Protein 5F7F (pdb70)

Radius of gyration: 17.88 Å; Cα contacts (8 Å, |Δi|>4): 586; chains: 2; bounding box: 33×43×46 Å

Structure (mmCIF, N/CA/C/O backbone):
data_5F7F
#
_entry.id   5F7F
#
_cell.length_a   30.485
_cell.length_b   43.780
_cell.length_c   44.726
_cell.angle_alpha   77.32
_cell.angle_beta   86.78
_cell.angle_gamma   85.34
#
_symmetry.space_group_name_H-M   'P 1'
#
loop_
_entity.id
_entity.type
_entity.pdbx_description
1 polymer 'T-cell immunoglobulin and mucin domain-containing protein 4'
2 water water
#
loop_
_atom_site.group_PDB
_atom_site.id
_atom_site.type_symbol
_atom_site.label_atom_id
_atom_site.label_alt_id
_atom_site.label_comp_id
_atom_site.label_asym_id
_atom_site.label_entity_id
_atom_site.label_seq_id
_atom_site.pdbx_PDB_ins_code
_atom_site.Cartn_x
_atom_site.Cartn_y
_atom_site.Cartn_z
_atom_site.occupancy
_atom_site.B_iso_or_equiv
_atom_site.auth_seq_id
_atom_site.auth_comp_id
_atom_site.auth_asym_id
_atom_site.auth_atom_id
_atom_site.pdbx_PDB_model_num
ATOM 1 N N . SER A 1 1 ? 0.879 9.396 -6.184 1.00 18.05 3 SER A N 1
ATOM 2 C CA . SER A 1 1 ? -0.446 9.473 -5.582 1.00 16.70 3 SER A CA 1
ATOM 3 C C . SER A 1 1 ? -1.470 8.743 -6.431 1.00 18.09 3 SER A C 1
ATOM 4 O O . SER A 1 1 ? -1.210 8.408 -7.583 1.00 18.25 3 SER A O 1
ATOM 7 N N . GLU A 1 2 ? -2.638 8.498 -5.854 1.00 14.87 4 GLU A N 1
ATOM 8 C CA . GLU A 1 2 ? -3.740 7.949 -6.620 1.00 14.61 4 GLU A CA 1
ATOM 9 C C . GLU A 1 2 ? -4.947 8.865 -6.476 1.00 14.27 4 GLU A C 1
ATOM 10 O O . GLU A 1 2 ? -5.226 9.368 -5.381 1.00 14.85 4 GLU A O 1
ATOM 16 N N . THR A 1 3 ? -5.647 9.098 -7.581 1.00 13.39 5 THR A N 1
ATOM 17 C CA . THR A 1 3 ? -6.894 9.837 -7.528 1.00 11.57 5 THR A CA 1
ATOM 18 C C . THR A 1 3 ? -8.052 8.845 -7.464 1.00 13.68 5 THR A C 1
ATOM 19 O O . THR A 1 3 ? -8.176 7.963 -8.319 1.00 14.23 5 THR A O 1
ATOM 23 N N . VAL A 1 4 ? -8.862 8.977 -6.423 1.00 13.36 6 VAL A N 1
ATOM 24 C CA . VAL A 1 4 ? -9.955 8.051 -6.153 1.00 13.07 6 VAL A CA 1
ATOM 25 C C . VAL A 1 4 ? -11.243 8.839 -6.141 1.00 14.84 6 VAL A C 1
ATOM 26 O O . VAL A 1 4 ? -11.317 9.901 -5.523 1.00 18.32 6 VAL A O 1
ATOM 30 N N . VAL A 1 5 ? -12.250 8.353 -6.852 1.00 9.95 7 VAL A N 1
ATOM 31 C CA . VAL A 1 5 ? -13.575 8.952 -6.759 1.00 12.02 7 VAL A CA 1
ATOM 32 C C . VAL A 1 5 ? -14.443 7.982 -5.997 1.00 12.22 7 VAL A C 1
ATOM 33 O O . VAL A 1 5 ? -14.552 6.811 -6.368 1.00 12.31 7 VAL A O 1
ATOM 37 N N . THR A 1 6 ? -15.034 8.477 -4.916 1.00 10.98 8 THR A N 1
ATOM 38 C CA . THR A 1 6 ? -15.882 7.661 -4.065 1.00 14.71 8 THR A CA 1
ATOM 39 C C . THR A 1 6 ? -17.345 8.004 -4.331 1.00 14.68 8 THR A C 1
ATOM 40 O O . THR A 1 6 ? -17.719 9.175 -4.338 1.00 15.68 8 THR A O 1
ATOM 44 N N . GLU A 1 7 ? -18.171 6.986 -4.553 1.00 12.02 9 GLU A N 1
ATOM 45 C CA . GLU A 1 7 ? -19.590 7.199 -4.816 1.00 11.05 9 GLU A CA 1
ATOM 46 C C . GLU A 1 7 ? -20.369 6.060 -4.180 1.00 12.67 9 GLU A C 1
ATOM 47 O O . GLU A 1 7 ? -19.810 5.012 -3.881 1.00 12.83 9 GLU A O 1
ATOM 53 N N . VAL A 1 8 ? -21.650 6.298 -3.946 1.00 13.42 10 VAL A N 1
ATOM 54 C CA . VAL A 1 8 ? -22.535 5.287 -3.419 1.00 12.75 10 VAL A CA 1
ATOM 55 C C . VAL A 1 8 ? -23.025 4.381 -4.552 1.00 13.77 10 VAL A C 1
ATOM 56 O O . VAL A 1 8 ? -23.261 4.845 -5.668 1.00 12.63 10 VAL A O 1
ATOM 60 N N . LEU A 1 9 ? -23.131 3.087 -4.268 1.00 12.34 11 LEU A N 1
ATOM 61 C CA . LEU A 1 9 ? -23.673 2.128 -5.238 1.00 11.78 11 LEU A CA 1
ATOM 62 C C . LEU A 1 9 ? -24.965 2.640 -5.873 1.00 15.56 11 LEU A C 1
ATOM 63 O O . LEU A 1 9 ? -25.816 3.218 -5.190 1.00 14.97 11 LEU A O 1
ATOM 68 N N . GLY A 1 10 ? -25.104 2.431 -7.178 1.00 13.98 12 GLY A N 1
ATOM 69 C CA . GLY A 1 10 ? -26.300 2.832 -7.897 1.00 14.36 12 GLY A CA 1
ATOM 70 C C . GLY A 1 10 ? -26.374 4.290 -8.312 1.00 15.67 12 GLY A C 1
ATOM 71 O O . GLY A 1 10 ? -27.273 4.674 -9.073 1.00 19.50 12 GLY A O 1
ATOM 72 N N . HIS A 1 11 ? -25.452 5.114 -7.824 1.00 11.78 13 HIS A N 1
ATOM 73 C CA . HIS A 1 11 ? -25.459 6.527 -8.175 1.00 12.76 13 HIS A CA 1
ATOM 74 C C . HIS A 1 11 ? -24.507 6.793 -9.326 1.00 12.45 13 HIS A C 1
ATOM 75 O O . HIS A 1 11 ? -23.334 6.416 -9.262 1.00 12.30 13 HIS A O 1
ATOM 82 N N . ARG A 1 12 ? -24.988 7.483 -10.351 1.00 13.06 14 ARG A N 1
ATOM 83 C CA . ARG A 1 12 ? -24.105 7.797 -11.468 1.00 13.63 14 ARG A CA 1
ATOM 84 C C . ARG A 1 12 ? -22.857 8.538 -10.986 1.00 14.47 14 ARG A C 1
ATOM 85 O O . ARG A 1 12 ? -22.896 9.323 -10.041 1.00 16.31 14 ARG A O 1
ATOM 93 N N . VAL A 1 13 ? -21.727 8.251 -11.620 1.00 12.73 15 VAL A N 1
ATOM 94 C CA . VAL A 1 13 ? -20.459 8.759 -11.124 1.00 12.28 15 VAL A CA 1
ATOM 95 C C . VAL A 1 13 ? -19.605 9.161 -12.314 1.00 13.92 15 VAL A C 1
ATOM 96 O O . VAL A 1 13 ? -19.675 8.522 -13.363 1.00 15.12 15 VAL A O 1
ATOM 100 N N . THR A 1 14 ? -18.829 10.236 -12.158 1.00 13.32 16 THR A N 1
ATOM 101 C CA . THR A 1 14 ? -17.989 10.746 -13.236 1.00 14.45 16 THR A CA 1
ATOM 102 C C . THR A 1 14 ? -16.524 10.677 -12.838 1.00 13.26 16 THR A C 1
ATOM 103 O O . THR A 1 14 ? -16.138 11.109 -11.749 1.00 14.13 16 THR A O 1
ATOM 107 N N . LEU A 1 15 ? -15.720 10.083 -13.720 1.00 10.81 17 LEU A N 1
ATOM 108 C CA . LEU A 1 15 ? -14.285 9.960 -13.514 1.00 11.16 17 LEU A CA 1
ATOM 109 C C . LEU A 1 15 ? -13.576 10.950 -14.422 1.00 10.40 17 LEU A C 1
ATOM 110 O O . LEU A 1 15 ? -13.753 10.920 -15.639 1.00 11.65 17 LEU A O 1
ATOM 115 N N . PRO A 1 16 ? -12.801 11.865 -13.835 1.00 10.97 18 PRO A N 1
ATOM 116 C CA . PRO A 1 16 ? -12.246 12.969 -14.622 1.00 14.21 18 PRO A CA 1
ATOM 117 C C . PRO A 1 16 ? -11.147 12.523 -15.577 1.00 12.48 18 PRO A C 1
ATOM 118 O O . PRO A 1 16 ? -10.286 11.705 -15.210 1.00 13.50 18 PRO A O 1
ATOM 122 N N . CYS A 1 17 ? -11.194 13.075 -16.784 1.00 11.94 19 CYS A N 1
ATOM 123 C CA . CYS A 1 17 ? -10.066 13.029 -17.695 1.00 12.07 19 CYS A CA 1
ATOM 124 C C . CYS A 1 17 ? -10.118 14.233 -18.621 1.00 11.09 19 CYS A C 1
ATOM 125 O O . CYS A 1 17 ? -10.995 14.334 -19.467 1.00 12.71 19 CYS A O 1
ATOM 128 N N . LEU A 1 18 ? -9.198 15.179 -18.423 1.00 14.62 20 LEU A N 1
ATOM 129 C CA . LEU A 1 18 ? -9.201 16.393 -19.230 1.00 16.25 20 LEU A CA 1
ATOM 130 C C . LEU A 1 18 ? -7.856 16.561 -19.914 1.00 15.99 20 LEU A C 1
ATOM 131 O O . LEU A 1 18 ? -6.804 16.355 -19.312 1.00 17.77 20 LEU A O 1
ATOM 136 N N . TYR A 1 19 ? -7.907 16.911 -21.192 1.00 17.02 21 TYR A N 1
ATOM 137 C CA . TYR A 1 19 ? -6.707 17.145 -21.986 1.00 15.62 21 TYR A CA 1
ATOM 138 C C . TYR A 1 19 ? -6.875 18.486 -22.691 1.00 17.11 21 TYR A C 1
ATOM 139 O O . TYR A 1 19 ? -7.508 18.565 -23.737 1.00 15.89 21 TYR A O 1
ATOM 148 N N . SER A 1 20 ? -6.325 19.543 -22.094 1.00 20.17 22 SER A N 1
ATOM 149 C CA . SER A 1 20 ? -6.620 20.903 -22.545 1.00 20.56 22 SER A CA 1
ATOM 150 C C . SER A 1 20 ? -6.069 21.220 -23.932 1.00 21.33 22 SER A C 1
ATOM 151 O O . SER A 1 20 ? -6.568 22.122 -24.599 1.00 24.41 22 SER A O 1
ATOM 154 N N . SER A 1 21 ? -5.058 20.476 -24.370 1.00 19.65 23 SER A N 1
ATOM 155 C CA . SER A 1 21 ? -4.480 20.687 -25.699 1.00 19.17 23 SER A CA 1
ATOM 156 C C . SER A 1 21 ? -5.277 20.020 -26.816 1.00 17.57 23 SER A C 1
ATOM 157 O O . SER A 1 21 ? -4.856 20.048 -27.969 1.00 17.87 23 SER A O 1
ATOM 160 N N . TRP A 1 22 ? -6.414 19.417 -26.474 1.00 16.79 24 TRP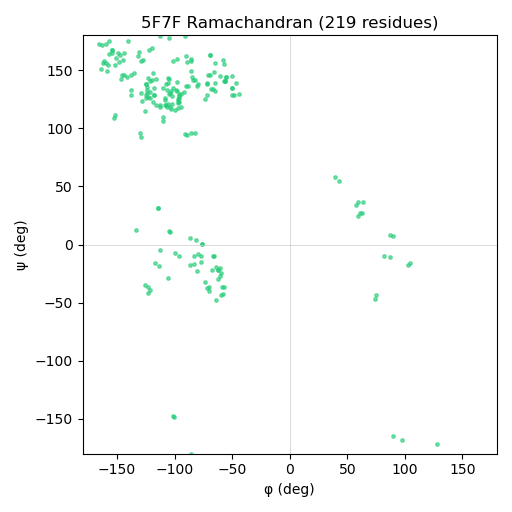 A N 1
ATOM 161 C CA . TRP A 1 22 ? -7.209 18.661 -27.435 1.00 14.74 24 TRP A CA 1
ATOM 162 C C . TRP A 1 22 ? -7.475 19.437 -28.716 1.00 14.71 24 TRP A C 1
ATOM 163 O O . TRP A 1 22 ? -7.946 20.573 -28.688 1.00 16.97 24 TRP A O 1
ATOM 174 N N . SER A 1 23 ? -7.180 18.804 -29.841 1.00 13.07 25 SER A N 1
ATOM 175 C CA . SER A 1 23 ? -7.543 19.349 -31.133 1.00 14.98 25 SER A CA 1
ATOM 176 C C . SER A 1 23 ? -8.382 18.321 -31.854 1.00 13.99 25 SER A C 1
ATOM 177 O O . SER A 1 23 ? -7.977 17.170 -31.990 1.00 15.17 25 SER A O 1
ATOM 180 N N . HIS A 1 24 ? -9.549 18.719 -32.326 1.00 15.14 26 HIS A N 1
ATOM 181 C CA . HIS A 1 24 ? -10.427 17.766 -32.963 1.00 14.70 26 HIS A CA 1
ATOM 182 C C . HIS A 1 24 ? -9.828 17.124 -34.233 1.00 16.26 26 HIS A C 1
ATOM 183 O O . HIS A 1 24 ? -10.299 16.052 -34.639 1.00 16.79 26 HIS A O 1
ATOM 190 N N . ASN A 1 25 ? -8.859 17.767 -34.854 1.00 15.46 27 ASN A N 1
ATOM 191 C CA . ASN A 1 25 ? -8.230 17.181 -36.031 1.00 15.15 27 ASN A CA 1
ATOM 192 C C . ASN A 1 25 ? -7.153 16.200 -35.743 1.00 17.49 27 ASN A C 1
ATOM 193 O O . ASN A 1 25 ? -6.727 15.587 -36.632 1.00 17.43 27 ASN A O 1
ATOM 198 N N . SER A 1 26 ? -6.726 16.094 -34.496 1.00 15.66 28 SER A N 1
ATOM 199 C CA . SER A 1 26 ? -5.551 15.319 -34.101 1.00 15.27 28 SER A CA 1
ATOM 200 C C . SER A 1 26 ? -5.825 14.238 -33.057 1.00 13.72 28 SER A C 1
ATOM 201 O O . SER A 1 26 ? -5.300 13.124 -33.148 1.00 16.80 28 SER A O 1
ATOM 204 N N . ASN A 1 27 ? -6.634 14.558 -32.066 1.00 13.63 29 ASN A N 1
ATOM 205 C CA . ASN A 1 27 ? -6.778 13.658 -30.924 1.00 13.32 29 ASN A CA 1
ATOM 206 C C . ASN A 1 27 ? -8.037 12.813 -30.953 1.00 12.20 29 ASN A C 1
ATOM 207 O O . ASN A 1 27 ? -9.009 13.153 -31.615 1.00 13.55 29 ASN A O 1
ATOM 212 N N . SER A 1 28 ? -7.989 11.703 -30.217 1.00 11.22 30 SER A N 1
ATOM 213 C CA . SER A 1 28 ? -9.145 10.869 -29.937 1.00 11.10 30 SER A CA 1
ATOM 214 C C . SER A 1 28 ? -8.791 10.127 -28.663 1.00 9.48 30 SER A C 1
ATOM 215 O O . SER A 1 28 ? -7.670 10.244 -28.174 1.00 11.46 30 SER A O 1
ATOM 218 N N . MET A 1 29 ? -9.724 9.363 -28.122 1.00 10.66 31 MET A N 1
ATOM 219 C CA . MET A 1 29 ? -9.457 8.712 -26.852 1.00 9.09 31 MET A CA 1
ATOM 220 C C . MET A 1 29 ? -10.268 7.467 -26.642 1.00 10.46 31 MET A C 1
ATOM 221 O O . MET A 1 29 ? -11.230 7.205 -27.350 1.00 10.05 31 MET A O 1
ATOM 226 N N . CYS A 1 30 ? -9.874 6.707 -25.630 1.00 10.56 32 CYS A N 1
ATOM 227 C CA . CYS A 1 30 ? -10.685 5.597 -25.164 1.00 9.17 32 CYS A CA 1
ATOM 228 C C . CYS A 1 30 ? -10.426 5.363 -23.692 1.00 11.54 32 CYS A C 1
ATOM 229 O O . CYS A 1 30 ? -9.363 5.716 -23.172 1.00 11.06 32 CYS A O 1
ATOM 232 N N . TRP A 1 31 ? -11.421 4.787 -23.026 1.00 10.02 33 TRP A N 1
ATOM 233 C CA . TRP A 1 31 ? -11.308 4.352 -21.642 1.00 10.44 33 TRP A CA 1
ATOM 234 C C . TRP A 1 31 ? -11.186 2.841 -21.551 1.00 10.10 33 TRP A C 1
ATOM 235 O O . TRP A 1 31 ? -11.850 2.105 -22.292 1.00 10.93 33 TRP A O 1
ATOM 246 N N . GLY A 1 32 ? -10.362 2.374 -20.617 1.00 8.78 34 GLY A N 1
ATOM 247 C CA . GLY A 1 32 ? -10.283 0.955 -20.316 1.00 8.76 34 GLY A CA 1
ATOM 248 C C . GLY A 1 32 ? -10.451 0.676 -18.838 1.00 10.79 34 GLY A C 1
ATOM 249 O O . GLY A 1 32 ? -10.252 1.546 -17.997 1.00 10.69 34 GLY A O 1
ATOM 250 N N . LYS A 1 33 ? -10.828 -0.551 -18.532 1.00 10.33 35 LYS A N 1
ATOM 251 C CA . LYS A 1 33 ? -10.849 -1.026 -17.145 1.00 8.59 35 LY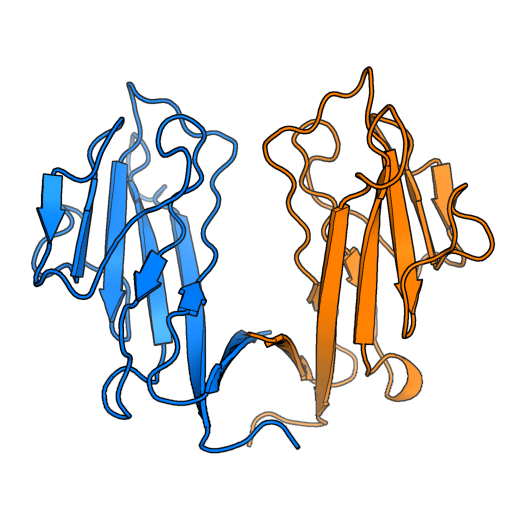S A CA 1
ATOM 252 C C . LYS A 1 33 ? -9.503 -1.656 -16.784 1.00 8.58 35 LYS A C 1
ATOM 253 O O . LYS A 1 33 ? -8.912 -2.386 -17.596 1.00 10.39 35 LYS A O 1
ATOM 259 N N . ASP A 1 34 ? -9.020 -1.324 -15.579 1.00 9.90 36 ASP A N 1
ATOM 260 C CA . ASP A 1 34 ? -7.780 -1.851 -14.952 1.00 11.68 36 ASP A CA 1
ATOM 261 C C . ASP A 1 34 ? -6.500 -1.276 -15.570 1.00 14.82 36 ASP A C 1
ATOM 262 O O . ASP A 1 34 ? -5.581 -0.879 -14.847 1.00 14.52 36 ASP A O 1
ATOM 267 N N . GLN A 1 35 ? -6.430 -1.247 -16.899 1.00 11.19 37 GLN A N 1
ATOM 268 C CA . GLN A 1 35 ? -5.301 -0.645 -17.596 1.00 12.66 37 GLN A CA 1
ATOM 269 C C . GLN A 1 35 ? -5.811 0.039 -18.845 1.00 12.56 37 GLN A C 1
ATOM 270 O O . GLN A 1 35 ? -6.933 -0.221 -19.264 1.00 10.99 37 GLN A O 1
ATOM 276 N N . CYS A 1 36 ? -5.000 0.903 -19.451 1.00 12.55 38 CYS A N 1
ATOM 277 C CA . CYS A 1 36 ? -5.441 1.552 -20.684 1.00 13.62 38 CYS A CA 1
ATOM 278 C C . CYS A 1 36 ? -5.510 0.567 -21.817 1.00 12.36 38 CYS A C 1
ATOM 279 O O . CYS A 1 36 ? -4.709 -0.364 -21.884 1.00 13.50 38 CYS A O 1
ATOM 282 N N . PRO A 1 37 ? -6.486 0.765 -22.714 1.00 10.13 39 PRO A N 1
ATOM 283 C CA . PRO A 1 37 ? -6.472 -0.048 -23.930 1.00 11.14 39 PRO A CA 1
ATOM 284 C C . PRO A 1 37 ? -5.173 0.137 -24.703 1.00 15.28 39 PRO A C 1
ATOM 285 O O . PRO A 1 37 ? -4.468 1.131 -24.516 1.00 13.04 39 PRO A O 1
ATOM 289 N N . TYR A 1 38 ? -4.854 -0.831 -25.552 1.00 14.79 40 TYR A N 1
ATOM 290 C CA . TYR A 1 38 ? -3.681 -0.704 -26.402 1.00 17.84 40 TYR A CA 1
ATOM 291 C C . TYR A 1 38 ? -3.928 0.374 -27.445 1.00 16.33 40 TYR A C 1
ATOM 292 O O . TYR A 1 38 ? -5.070 0.794 -27.656 1.00 16.49 40 TYR A O 1
ATOM 301 N N . SER A 1 39 ? -2.851 0.841 -28.067 1.00 17.80 41 SER A N 1
ATOM 302 C CA . SER A 1 39 ? -2.947 1.790 -29.170 1.00 19.93 41 SER A CA 1
ATOM 303 C C . SER A 1 39 ? -3.957 1.286 -30.200 1.00 18.90 41 SER A C 1
ATOM 304 O O . SER A 1 39 ? -3.965 0.102 -30.530 1.00 19.41 41 SER A O 1
ATOM 307 N N . GLY A 1 40 ? -4.836 2.164 -30.668 1.00 22.33 42 GLY A N 1
ATOM 308 C CA . GLY A 1 40 ? -5.907 1.736 -31.554 1.00 24.26 42 GLY A CA 1
ATOM 309 C C . GLY A 1 40 ? -7.237 1.631 -30.838 1.00 26.52 42 GLY A C 1
ATOM 310 O O . GLY A 1 40 ? -8.292 1.571 -31.470 1.00 27.82 42 GLY A O 1
ATOM 311 N N . CYS A 1 41 ? -7.172 1.580 -29.510 1.00 22.86 43 CYS A N 1
ATOM 312 C CA . CYS A 1 41 ? -8.354 1.647 -28.656 1.00 21.60 43 CYS A CA 1
ATOM 313 C C . CYS A 1 41 ? -9.385 0.535 -28.891 1.00 31.64 43 CYS A C 1
ATOM 314 O O . CYS A 1 41 ? -10.590 0.774 -28.795 1.00 33.46 43 CYS A O 1
ATOM 317 N N . LYS A 1 42 ? -8.921 -0.678 -29.179 1.00 33.03 44 LYS A N 1
ATOM 318 C CA . LYS A 1 42 ? -9.824 -1.823 -29.254 1.00 31.61 44 LYS A CA 1
ATOM 319 C C . LYS A 1 42 ? -10.025 -2.411 -27.863 1.00 29.58 44 LYS A C 1
ATOM 320 O O . LYS A 1 42 ? -9.223 -2.165 -26.958 1.00 29.67 44 LYS A O 1
ATOM 326 N N . GLU A 1 43 ? -11.110 -3.165 -27.697 1.00 24.73 45 GLU A N 1
ATOM 327 C CA . GLU A 1 43 ? -11.495 -3.744 -26.409 1.00 30.20 45 GLU A CA 1
ATOM 328 C C . GLU A 1 43 ? -11.714 -2.658 -25.362 1.00 23.99 45 GLU A C 1
ATOM 329 O O . GLU A 1 43 ? -11.600 -2.902 -24.156 1.00 25.52 45 GLU A O 1
ATOM 335 N N . ALA A 1 44 ? -12.037 -1.456 -25.820 1.00 16.02 46 ALA A N 1
ATOM 336 C CA . ALA A 1 44 ? -12.214 -0.346 -24.901 1.00 14.16 46 ALA A CA 1
ATOM 337 C C . ALA A 1 44 ? -13.636 -0.319 -24.355 1.00 14.66 46 ALA A C 1
ATOM 338 O O . ALA A 1 44 ? -14.566 -0.867 -24.964 1.00 15.92 46 ALA A O 1
ATOM 340 N N . LEU A 1 45 ? -13.815 0.330 -23.212 1.00 9.58 47 LEU A N 1
ATOM 341 C CA . LEU A 1 45 ? -15.156 0.520 -22.667 1.00 10.75 47 LEU A CA 1
ATOM 342 C C . LEU A 1 45 ? -15.971 1.504 -23.499 1.00 13.36 47 LEU A C 1
ATOM 343 O O . LEU A 1 45 ? -17.179 1.316 -23.705 1.00 11.70 47 LEU A O 1
ATOM 348 N N . ILE A 1 46 ? -15.304 2.565 -23.953 1.00 9.41 48 ILE A N 1
ATOM 349 C CA . ILE A 1 46 ? -15.933 3.617 -24.730 1.00 9.46 48 ILE A CA 1
ATOM 350 C C . ILE A 1 46 ? -14.805 4.314 -25.492 1.00 10.22 48 ILE A C 1
ATOM 351 O O . ILE A 1 46 ? -13.650 4.324 -25.038 1.00 10.65 48 ILE A O 1
ATOM 356 N N . ARG A 1 47 ? -15.123 4.834 -26.670 1.00 9.00 49 ARG A N 1
ATOM 357 C CA . ARG A 1 47 ? -14.130 5.361 -27.605 1.00 11.90 49 ARG A CA 1
ATOM 358 C C . ARG A 1 47 ? -14.703 6.569 -28.304 1.00 10.48 49 ARG A C 1
ATOM 359 O O . ARG A 1 47 ? -15.910 6.620 -28.557 1.00 9.48 49 ARG A O 1
ATOM 367 N N . THR A 1 48 ? -13.842 7.543 -28.606 1.00 9.10 50 THR A N 1
ATOM 368 C CA . THR A 1 48 ? -14.233 8.753 -29.343 1.00 10.02 50 THR A CA 1
ATOM 369 C C . THR A 1 48 ? -13.415 8.902 -30.592 1.00 9.56 50 THR A C 1
ATOM 370 O O . THR A 1 48 ? -12.383 8.247 -30.743 1.00 11.58 50 THR A O 1
ATOM 374 N N . ASP A 1 49 ? -13.853 9.815 -31.459 1.00 10.43 51 ASP A N 1
ATOM 375 C CA . ASP A 1 49 ? -12.961 10.411 -32.452 1.00 11.22 51 ASP A CA 1
ATOM 376 C C . ASP A 1 49 ? -12.568 11.791 -31.915 1.00 10.58 51 ASP A C 1
ATOM 377 O O . ASP A 1 49 ? -12.435 11.952 -30.718 1.00 11.85 51 ASP A O 1
ATOM 382 N N . GLY A 1 50 ? -12.345 12.786 -32.767 1.00 10.22 52 GLY A N 1
ATOM 383 C CA . GLY A 1 50 ? -11.993 14.092 -32.237 1.00 11.66 52 GLY A CA 1
ATOM 384 C C . GLY A 1 50 ? -13.177 14.900 -31.731 1.00 10.86 52 GLY A C 1
ATOM 385 O O . GLY A 1 50 ? -12.989 15.950 -31.130 1.00 13.18 52 GLY A O 1
ATOM 386 N N . MET A 1 51 ? -14.389 14.409 -31.975 1.00 12.92 53 MET A N 1
ATOM 387 C CA . MET A 1 51 ? -15.592 15.181 -31.664 1.00 13.53 53 MET A CA 1
ATOM 388 C C . MET A 1 51 ? -16.594 1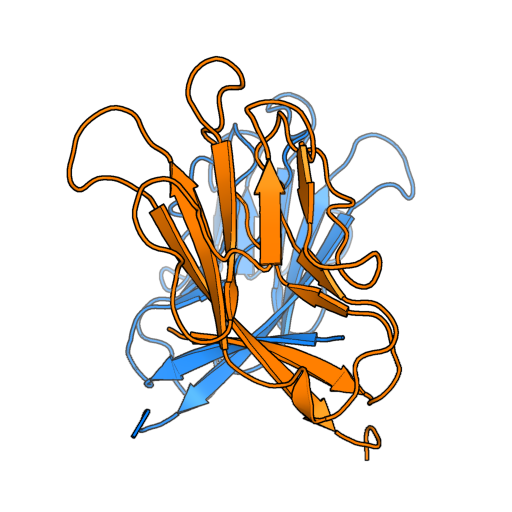4.511 -30.735 1.00 13.17 53 MET A C 1
ATOM 389 O O . MET A 1 51 ? -17.266 15.200 -29.951 1.00 14.57 53 MET A O 1
ATOM 394 N N . ARG A 1 52 ? -16.761 13.196 -30.862 1.00 13.22 54 ARG A N 1
ATOM 395 C CA . ARG A 1 52 ? -17.891 12.513 -30.241 1.00 13.58 54 ARG A CA 1
ATOM 396 C C . ARG A 1 52 ? -17.598 11.046 -29.969 1.00 10.84 54 ARG A C 1
ATOM 397 O O . ARG A 1 52 ? -16.629 10.482 -30.496 1.00 10.73 54 ARG A O 1
ATOM 405 N N . VAL A 1 53 ? -18.440 10.431 -29.138 1.00 10.59 55 VAL A N 1
ATOM 406 C CA . VAL A 1 53 ? -18.360 8.994 -28.907 1.00 11.48 55 VAL A CA 1
ATOM 407 C C . VAL A 1 53 ? -18.689 8.236 -30.193 1.00 11.09 55 VAL A C 1
ATOM 408 O O . VAL A 1 53 ? -19.689 8.532 -30.863 1.00 12.65 55 VAL A O 1
ATOM 412 N N . THR A 1 54 ? -17.851 7.267 -30.539 1.00 11.26 56 THR A N 1
ATOM 413 C CA . THR A 1 54 ? -18.069 6.485 -31.754 1.00 12.73 56 THR A CA 1
ATOM 414 C C . THR A 1 54 ? -18.400 5.016 -31.490 1.00 11.75 56 THR A C 1
ATOM 415 O O . THR A 1 54 ? -18.932 4.334 -32.361 1.00 14.40 56 THR A O 1
ATOM 419 N N . SER A 1 55 ? -18.085 4.520 -30.295 1.00 10.96 57 SER A N 1
ATOM 420 C CA . SER A 1 55 ? -18.502 3.172 -29.909 1.00 12.39 57 SER A CA 1
ATOM 421 C C . SER A 1 55 ? -18.425 3.026 -28.397 1.00 11.05 57 SER A C 1
ATOM 422 O O . SER A 1 55 ? -17.712 3.785 -27.739 1.00 10.91 57 SER A O 1
ATOM 425 N N . ARG A 1 56 ? -19.169 2.072 -27.847 1.00 12.14 58 ARG A N 1
ATOM 426 C CA . ARG A 1 56 ? -19.099 1.764 -26.420 1.00 10.92 58 ARG A CA 1
ATOM 427 C C . ARG A 1 56 ? -19.597 0.357 -26.163 1.00 15.83 58 ARG A C 1
ATOM 428 O O . ARG A 1 56 ? -20.375 -0.195 -26.944 1.00 16.92 58 ARG A O 1
ATOM 436 N N . LYS A 1 57 ? -19.122 -0.221 -25.068 1.00 13.42 59 LYS A N 1
ATOM 437 C CA . LYS A 1 57 ? -19.408 -1.605 -24.732 1.00 15.39 59 LYS A CA 1
ATOM 438 C C . LYS A 1 57 ? -20.843 -1.768 -24.239 1.00 16.15 59 LYS A C 1
ATOM 439 O O . LYS A 1 57 ? -21.462 -2.816 -24.453 1.00 21.40 59 LYS A O 1
ATOM 445 N N . SER A 1 58 ? -21.366 -0.742 -23.577 1.00 16.85 60 SER A N 1
ATOM 446 C CA . SER A 1 58 ? -22.775 -0.714 -23.208 1.00 20.64 60 SER A CA 1
ATOM 447 C C . SER A 1 58 ? -23.203 0.696 -22.838 1.00 17.82 60 SER A C 1
ATOM 448 O O . SER A 1 58 ? -22.382 1.613 -22.721 1.00 15.95 60 SER A O 1
ATOM 451 N N . ALA A 1 59 ? -24.505 0.870 -22.659 1.00 17.40 61 ALA A N 1
ATOM 452 C CA . ALA A 1 59 ? -25.062 2.187 -22.411 1.00 14.71 61 ALA A CA 1
ATOM 453 C C . ALA A 1 59 ? -24.816 2.677 -20.985 1.00 15.84 61 ALA A C 1
ATOM 454 O O . ALA A 1 59 ? -25.228 3.781 -20.620 1.00 20.24 61 ALA A O 1
ATOM 456 N N . LYS A 1 60 ? -24.139 1.855 -20.188 1.00 16.40 62 LYS A N 1
ATOM 457 C CA . LYS A 1 60 ? -23.655 2.256 -18.868 1.00 18.04 62 LYS A CA 1
ATOM 458 C C . LYS A 1 60 ? -22.647 3.407 -18.953 1.00 16.60 62 LYS A C 1
ATOM 459 O O . LYS A 1 60 ? -22.561 4.236 -18.048 1.00 15.08 62 LYS A O 1
ATOM 465 N N . TYR A 1 61 ? -21.913 3.473 -20.063 1.00 12.54 63 TYR A N 1
ATOM 466 C CA . TYR A 1 61 ? -20.834 4.445 -20.204 1.00 12.39 63 TYR A CA 1
ATOM 467 C C . TYR A 1 61 ? -21.235 5.634 -21.075 1.00 13.22 63 TYR A C 1
ATOM 468 O O . TYR A 1 61 ? -21.722 5.458 -22.189 1.00 13.99 63 TYR A O 1
ATOM 477 N N . ARG A 1 62 ? -21.030 6.833 -20.547 1.00 12.84 64 ARG A N 1
ATOM 478 C CA . ARG A 1 62 ? -21.329 8.067 -21.290 1.00 15.77 64 ARG A CA 1
ATOM 479 C C . ARG A 1 62 ? -20.210 9.071 -21.142 1.00 12.68 64 ARG A C 1
ATOM 480 O O . ARG A 1 62 ? -19.560 9.135 -20.108 1.00 14.61 64 ARG A O 1
ATOM 488 N N . LEU A 1 63 ? -19.993 9.874 -22.181 1.00 12.72 65 LEU A N 1
ATOM 489 C CA . LEU A 1 63 ? -19.126 11.033 -22.071 1.00 13.51 65 LEU A CA 1
ATOM 490 C C . LEU A 1 63 ? -20.005 12.273 -22.150 1.00 15.10 65 LEU A C 1
ATOM 491 O O . LEU A 1 63 ? -20.567 12.576 -23.206 1.00 18.86 65 LEU A O 1
ATOM 496 N N . GLN A 1 64 ? -20.130 12.967 -21.023 1.00 12.90 66 GLN A N 1
ATOM 497 C CA . GLN A 1 64 ? -21.083 14.061 -20.893 1.00 16.95 66 GLN A CA 1
ATOM 498 C C . GLN A 1 64 ? -20.455 15.440 -21.062 1.00 19.83 66 GLN A C 1
ATOM 499 O O . GLN A 1 64 ? -21.172 16.440 -21.114 1.00 22.26 66 GLN A O 1
ATOM 505 N N . GLY A 1 65 ? -19.130 15.496 -21.146 1.00 18.84 67 GLY A N 1
ATOM 506 C CA . GLY A 1 65 ? -18.424 16.761 -21.271 1.00 16.79 67 GLY A CA 1
ATOM 507 C C . GLY A 1 65 ? -18.208 17.176 -22.709 1.00 15.52 67 GLY A C 1
ATOM 508 O O . GLY A 1 65 ? -18.608 16.488 -23.647 1.00 17.10 67 GLY A O 1
ATOM 509 N N . THR A 1 66 ? -17.576 18.325 -22.893 1.00 16.16 68 THR A N 1
ATOM 510 C CA . THR A 1 66 ? -17.323 18.823 -24.235 1.00 16.10 68 THR A CA 1
ATOM 511 C C . THR A 1 66 ? -16.069 18.150 -24.802 1.00 15.70 68 THR A C 1
ATOM 512 O O . THR A 1 66 ? -14.938 18.562 -24.544 1.00 15.85 68 THR A O 1
ATOM 516 N N . ILE A 1 67 ? -16.291 17.091 -25.566 1.00 15.82 69 ILE A N 1
ATOM 517 C CA . ILE A 1 67 ? -15.183 16.313 -26.118 1.00 14.84 69 ILE A CA 1
ATOM 518 C C . ILE A 1 67 ? -14.216 17.136 -27.003 1.00 14.50 69 ILE A C 1
ATOM 519 O O . ILE A 1 67 ? -12.995 16.999 -26.860 1.00 14.94 69 ILE A O 1
ATOM 524 N N . PRO A 1 68 ? -14.738 18.017 -27.887 1.00 16.83 70 PRO A N 1
ATOM 525 C CA . PRO A 1 68 ? -13.770 18.772 -28.696 1.00 17.60 70 PRO A CA 1
ATOM 526 C C . PRO A 1 68 ? -12.905 19.762 -27.901 1.00 17.95 70 PRO A C 1
ATOM 527 O O . PRO A 1 68 ? -11.948 20.315 -28.457 1.00 21.53 70 PRO A O 1
ATOM 531 N N . ARG A 1 69 ? -13.227 20.005 -26.633 1.00 18.25 71 ARG A N 1
ATOM 532 C CA . ARG A 1 69 ? -12.357 20.825 -25.802 1.00 20.95 71 ARG A CA 1
ATOM 533 C C . ARG A 1 69 ? -11.561 19.976 -24.808 1.00 19.92 71 ARG A C 1
ATOM 534 O O . ARG A 1 69 ? -10.911 20.492 -23.901 1.00 20.10 71 ARG A O 1
ATOM 542 N N . GLY A 1 70 ? -11.594 18.664 -25.005 1.00 16.64 72 GLY A N 1
ATOM 543 C CA . GLY A 1 70 ? -10.740 17.784 -24.242 1.00 14.41 72 GLY A CA 1
ATOM 544 C C . GLY A 1 70 ? -11.311 17.260 -22.946 1.00 12.79 72 GLY A C 1
ATOM 545 O O . GLY A 1 70 ? -10.598 16.629 -22.185 1.00 13.37 72 GLY A O 1
ATOM 546 N N . ASP A 1 71 ? -12.588 17.532 -22.693 1.00 15.26 73 ASP A N 1
ATOM 547 C CA . ASP A 1 71 ? -13.223 16.975 -21.504 1.00 13.68 73 ASP A CA 1
ATOM 548 C C . ASP A 1 71 ? -13.813 15.631 -21.864 1.00 11.89 73 ASP A C 1
ATOM 549 O O . ASP A 1 71 ? -14.940 15.538 -22.339 1.00 14.34 73 ASP A O 1
ATOM 554 N N . VAL A 1 72 ? -13.038 14.588 -21.609 1.00 12.23 74 VAL A N 1
ATOM 555 C CA . VAL A 1 72 ? -13.429 13.243 -21.998 1.00 12.12 74 VAL A CA 1
ATOM 556 C C . VAL A 1 72 ? -13.652 12.389 -20.748 1.00 12.21 74 VAL A C 1
ATOM 557 O O . VAL A 1 72 ? -13.471 11.167 -20.750 1.00 12.40 74 VAL A O 1
ATOM 561 N N . SER A 1 73 ? -14.090 13.063 -19.689 1.00 11.17 75 SER A N 1
ATOM 562 C CA . SER A 1 73 ? -14.442 12.406 -18.431 1.00 9.86 75 SER A CA 1
ATOM 563 C C . SER A 1 73 ? -15.499 11.329 -18.643 1.00 9.92 75 SER A C 1
ATOM 564 O O . SER A 1 73 ? -16.453 11.525 -19.396 1.00 11.75 75 SER A O 1
ATOM 567 N N . LEU A 1 74 ? -15.355 10.216 -17.933 1.00 10.67 76 LEU A N 1
ATOM 568 C CA . LEU A 1 74 ? -16.252 9.075 -18.094 1.00 11.18 76 LEU A CA 1
ATOM 569 C C . LEU A 1 74 ? -17.358 9.104 -17.051 1.00 11.84 76 LEU A C 1
ATOM 570 O O . LEU A 1 74 ? -17.082 9.163 -15.855 1.00 12.82 76 LEU A O 1
ATOM 575 N N . THR A 1 75 ? -18.602 9.047 -17.504 1.00 10.45 77 THR A N 1
ATOM 576 C CA . THR A 1 75 ? -19.718 8.868 -16.574 1.00 14.14 77 THR A CA 1
ATOM 577 C C . THR A 1 75 ? -20.198 7.431 -16.652 1.00 11.77 77 THR A C 1
ATOM 578 O O . THR A 1 75 ? -20.364 6.874 -17.745 1.00 11.52 77 THR A O 1
ATOM 582 N N . ILE A 1 76 ? -20.365 6.820 -15.478 1.00 11.61 78 ILE A N 1
ATOM 583 C CA . ILE A 1 76 ? -20.859 5.452 -15.362 1.00 11.62 78 ILE A CA 1
ATOM 584 C C . ILE A 1 76 ? -22.239 5.473 -14.698 1.00 12.03 78 ILE A C 1
ATOM 585 O O . ILE A 1 76 ? -22.383 5.953 -13.574 1.00 13.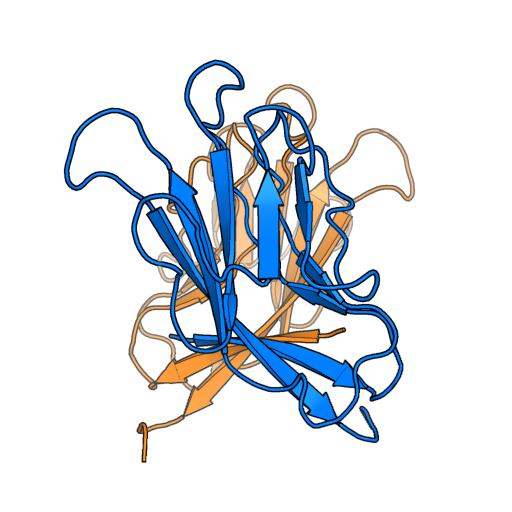39 78 ILE A O 1
ATOM 590 N N . LEU A 1 77 ? -23.249 4.993 -15.422 1.00 13.08 79 LEU A N 1
ATOM 591 C CA . LEU A 1 77 ? -24.621 4.955 -14.912 1.00 14.82 79 LEU A CA 1
ATOM 592 C C . LEU A 1 77 ? -24.872 3.711 -14.057 1.00 15.64 79 LEU A C 1
ATOM 593 O O . LEU A 1 77 ? -24.385 2.627 -14.372 1.00 16.04 79 LEU A O 1
ATOM 598 N N . ASN A 1 78 ? -25.634 3.880 -12.978 1.00 14.88 80 ASN A N 1
ATOM 599 C CA . ASN A 1 78 ? -26.029 2.777 -12.096 1.00 13.44 80 ASN A CA 1
ATOM 600 C C . ASN A 1 78 ? -24.907 1.788 -11.770 1.00 13.75 80 ASN A C 1
ATOM 601 O O . ASN A 1 78 ? -25.039 0.582 -11.987 1.00 15.52 80 ASN A O 1
ATOM 606 N N . PRO A 1 79 ? -23.780 2.292 -11.251 1.00 11.74 81 PRO A N 1
ATOM 607 C CA . PRO A 1 79 ? -22.653 1.389 -11.001 1.00 10.53 81 PRO A CA 1
ATOM 608 C C . PRO A 1 79 ? -22.979 0.359 -9.923 1.00 11.86 81 PRO A C 1
ATOM 609 O O . PRO A 1 79 ? -23.634 0.687 -8.939 1.00 14.22 81 PRO A O 1
ATOM 613 N N . SER A 1 80 ? -22.553 -0.879 -10.142 1.00 11.76 82 SER A N 1
ATOM 614 C CA . SER A 1 80 ? -22.677 -1.936 -9.143 1.00 11.37 82 SER A CA 1
ATOM 615 C C . SER A 1 80 ? -21.260 -2.295 -8.707 1.00 12.95 82 SER A C 1
ATOM 616 O O . SER A 1 80 ? -20.291 -1.720 -9.206 1.00 11.45 82 SER A O 1
ATOM 619 N N . GLU A 1 81 ? -21.106 -3.229 -7.782 1.00 13.73 83 GLU A N 1
ATOM 620 C CA . GLU A 1 81 ? -19.792 -3.442 -7.194 1.00 12.93 83 GLU A CA 1
ATOM 621 C C . GLU A 1 81 ? -18.698 -3.805 -8.182 1.00 11.70 83 GLU A C 1
ATOM 622 O O . GLU A 1 81 ? -17.557 -3.380 -8.014 1.00 12.23 83 GLU A O 1
ATOM 628 N N . SER A 1 82 ? -19.032 -4.581 -9.211 1.00 12.32 84 SER A N 1
ATOM 629 C CA . SER A 1 82 ? -18.038 -4.985 -10.204 1.00 11.82 84 SER A CA 1
ATOM 630 C C . SER A 1 82 ? -17.445 -3.789 -10.957 1.00 11.90 84 SER A C 1
ATOM 631 O O . SER A 1 82 ? -16.351 -3.878 -11.517 1.00 11.37 84 SER A O 1
ATOM 634 N N . ASP A 1 83 ? -18.163 -2.672 -10.966 1.00 10.01 85 ASP A N 1
ATOM 635 C CA . ASP A 1 83 ? -17.661 -1.472 -11.623 1.00 9.75 85 ASP A CA 1
ATOM 636 C C . ASP A 1 83 ? -16.557 -0.777 -10.835 1.00 8.82 85 ASP A C 1
ATOM 637 O O . ASP A 1 83 ? -15.872 0.077 -11.378 1.00 10.43 85 ASP A O 1
ATOM 642 N N A SER A 1 84 ? -16.373 -1.145 -9.571 0.33 10.21 86 SER A N 1
ATOM 643 N N B SER A 1 84 ? -16.370 -1.134 -9.568 0.67 10.14 86 SER A N 1
ATOM 644 C CA A SER A 1 84 ? -15.280 -0.571 -8.789 0.33 10.79 86 SER A CA 1
ATOM 645 C CA B SER A 1 84 ? -15.281 -0.517 -8.815 0.67 10.73 86 SER A CA 1
ATOM 646 C C A SER A 1 84 ? -13.925 -0.953 -9.377 0.33 10.78 86 SER A C 1
ATOM 647 C C B SER A 1 84 ? -13.933 -0.930 -9.397 0.67 10.74 86 SER A C 1
ATOM 648 O O A SER A 1 84 ? -13.786 -1.990 -10.028 0.33 12.03 86 SER A O 1
ATOM 649 O O B SER A 1 84 ? -13.806 -1.964 -10.057 0.67 12.03 86 SER A O 1
ATOM 654 N N . GLY A 1 85 ? -12.928 -0.105 -9.157 1.00 10.95 87 GLY A N 1
ATOM 655 C CA . GLY A 1 85 ? -11.588 -0.411 -9.600 1.00 9.95 87 GLY A CA 1
ATOM 656 C C . GLY A 1 85 ? -10.960 0.707 -10.392 1.00 10.25 87 GLY A C 1
ATOM 657 O O . GLY A 1 85 ? -11.486 1.819 -10.478 1.00 11.04 87 GLY A O 1
ATOM 658 N N . VAL A 1 86 ? -9.813 0.395 -10.976 1.00 9.63 88 VAL A N 1
ATOM 659 C CA . VAL A 1 86 ? -9.060 1.370 -11.747 1.00 10.23 88 VAL A CA 1
ATOM 660 C C . VAL A 1 86 ? -9.626 1.517 -13.153 1.00 10.98 88 VAL A C 1
ATOM 661 O O . VAL A 1 86 ? -9.998 0.524 -13.790 1.00 11.16 88 VAL A O 1
ATOM 665 N N . TYR A 1 87 ? -9.732 2.763 -13.601 1.00 8.89 89 TYR A N 1
ATOM 666 C CA . TYR A 1 87 ? -10.074 3.110 -14.976 1.00 8.26 89 TYR A CA 1
ATOM 667 C C . TYR A 1 87 ? -8.926 3.911 -15.557 1.00 11.30 89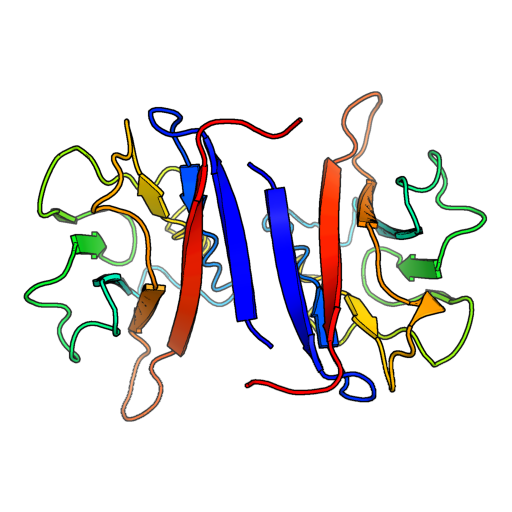 TYR A C 1
ATOM 668 O O . TYR A 1 87 ? -8.323 4.740 -14.868 1.00 12.76 89 TYR A O 1
ATOM 677 N N . CYS A 1 88 ? -8.635 3.668 -16.828 1.00 10.40 90 CYS A N 1
ATOM 678 C CA . CYS A 1 88 ? -7.550 4.367 -17.487 1.00 10.01 90 CYS A CA 1
ATOM 679 C C . CYS A 1 88 ? -8.056 5.045 -18.744 1.00 10.77 90 CYS A C 1
ATOM 680 O O . CYS A 1 88 ? -8.715 4.432 -19.580 1.00 10.29 90 CYS A O 1
ATOM 683 N N . CYS A 1 89 ? -7.744 6.325 -18.823 1.00 8.67 91 CYS A N 1
ATOM 684 C CA . CYS A 1 89 ? -8.092 7.201 -19.930 1.00 8.94 91 CYS A CA 1
ATOM 685 C C . CYS A 1 89 ? -6.882 7.363 -20.849 1.00 11.64 91 CYS A C 1
ATOM 686 O O . CYS A 1 89 ? -5.843 7.879 -20.423 1.00 11.49 91 CYS A O 1
ATOM 689 N N . ARG A 1 90 ? -7.006 6.895 -22.092 1.00 8.81 92 ARG A N 1
ATOM 690 C CA . ARG A 1 90 ? -5.916 7.000 -23.066 1.00 9.91 92 ARG A CA 1
ATOM 691 C C . ARG A 1 90 ? -6.216 8.056 -24.126 1.00 9.45 92 ARG A C 1
ATOM 692 O O . ARG A 1 90 ? -7.198 7.941 -24.861 1.00 9.63 92 ARG A O 1
ATOM 700 N N . ILE A 1 91 ? -5.373 9.079 -24.198 1.00 12.29 93 ILE A N 1
ATOM 701 C CA . ILE A 1 91 ? -5.479 10.100 -25.239 1.00 11.06 93 ILE A CA 1
ATOM 702 C C . ILE A 1 91 ? -4.537 9.783 -26.366 1.00 12.05 93 ILE A C 1
ATOM 703 O O . ILE A 1 91 ? -3.323 9.734 -26.152 1.00 12.07 93 ILE A O 1
ATOM 708 N N . GLU A 1 92 ? -5.095 9.538 -27.549 1.00 12.50 94 GLU A N 1
ATOM 709 C CA . GLU A 1 92 ? -4.291 9.324 -28.743 1.00 13.00 94 GLU A CA 1
ATOM 710 C C . GLU A 1 92 ? -3.712 10.659 -29.211 1.00 11.72 94 GLU A C 1
ATOM 711 O O . GLU A 1 92 ? -4.443 11.624 -29.420 1.00 13.88 94 GLU A O 1
ATOM 717 N N . VAL A 1 93 ? -2.389 10.685 -29.347 1.00 11.32 95 VAL A N 1
ATOM 718 C CA . VAL A 1 93 ? -1.626 11.880 -29.711 1.00 14.28 95 VAL A CA 1
ATOM 719 C C . VAL A 1 93 ? -0.840 11.604 -30.998 1.00 15.97 95 VAL A C 1
ATOM 720 O O . VAL A 1 93 ? -0.327 10.513 -31.175 1.00 13.24 95 VAL A O 1
ATOM 724 N N . PRO A 1 94 ? -0.763 12.591 -31.911 1.00 15.82 96 PRO A N 1
ATOM 725 C CA . PRO A 1 94 ? 0.009 12.369 -33.139 1.00 14.19 96 PRO A CA 1
ATOM 726 C C . PRO A 1 94 ? 1.453 11.960 -32.895 1.00 16.09 96 PRO A C 1
ATOM 727 O O . PRO A 1 94 ? 2.082 12.427 -31.948 1.00 15.51 96 PRO A O 1
ATOM 731 N N . GLY A 1 95 ? 1.958 11.086 -33.754 1.00 16.77 97 GLY A N 1
ATOM 732 C CA . GLY A 1 95 ? 3.317 10.609 -33.638 1.00 18.17 97 GLY A CA 1
ATOM 733 C C . GLY A 1 95 ? 3.412 9.367 -32.781 1.00 18.30 97 GLY A C 1
ATOM 734 O O . GLY A 1 95 ? 2.421 8.708 -32.466 1.00 19.52 97 GLY A O 1
ATOM 735 N N . TRP A 1 96 ? 4.632 9.063 -32.373 1.00 16.84 98 TRP A N 1
ATOM 736 C CA . TRP A 1 96 ? 4.905 7.807 -31.710 1.00 19.53 98 TRP A CA 1
ATOM 737 C C . TRP A 1 96 ? 5.375 8.042 -30.280 1.00 15.28 98 TRP A C 1
ATOM 738 O O . TRP A 1 96 ? 6.089 9.000 -30.010 1.00 18.63 98 TRP A O 1
ATOM 749 N N . PHE A 1 97 ? 4.938 7.167 -29.379 1.00 17.32 99 PHE A N 1
ATOM 750 C CA . PHE A 1 97 ? 5.328 7.180 -27.964 1.00 14.44 99 PHE A CA 1
ATOM 751 C C . PHE A 1 97 ? 4.890 8.451 -27.229 1.00 15.12 99 PHE A C 1
ATOM 752 O O . PHE A 1 97 ? 5.509 8.852 -26.240 1.00 19.84 99 PHE A O 1
ATOM 760 N N . ASN A 1 98 ? 3.814 9.064 -27.716 1.00 15.12 100 ASN A N 1
ATOM 761 C CA . ASN A 1 98 ? 3.342 10.346 -27.197 1.00 16.58 100 ASN A CA 1
ATOM 762 C C . ASN A 1 98 ? 2.005 10.281 -26.472 1.00 14.96 100 ASN A C 1
ATOM 763 O O . ASN A 1 98 ? 1.525 11.301 -25.977 1.00 15.67 100 ASN A O 1
ATOM 768 N N . ASP A 1 99 ? 1.372 9.110 -26.463 1.00 14.19 101 ASP A N 1
ATOM 769 C CA . ASP A 1 99 ? 0.008 9.038 -25.934 1.00 13.95 101 ASP A CA 1
ATOM 770 C C . ASP A 1 99 ? 0.000 9.344 -24.439 1.00 16.71 101 ASP A C 1
ATOM 771 O O . ASP A 1 99 ? 0.973 9.067 -23.724 1.00 17.68 101 ASP A O 1
ATOM 776 N N . VAL A 1 100 ? -1.100 9.931 -23.992 1.00 16.57 102 VAL A N 1
ATOM 777 C CA . VAL A 1 100 ? -1.288 10.290 -22.593 1.00 16.76 102 VAL A CA 1
ATOM 778 C C . VAL A 1 100 ? -2.188 9.262 -21.925 1.00 15.22 102 VAL A C 1
ATOM 779 O O . VAL A 1 100 ? -3.201 8.851 -22.483 1.00 13.85 102 VAL A O 1
ATOM 783 N N . LYS A 1 101 ? -1.789 8.822 -20.741 1.00 15.79 103 LYS A N 1
ATOM 784 C CA . LYS A 1 101 ? -2.567 7.848 -19.997 1.00 12.85 103 LYS A CA 1
ATOM 785 C C . LYS A 1 101 ? -2.810 8.355 -18.584 1.00 15.08 103 LYS A C 1
ATOM 786 O O . LYS A 1 101 ? -1.861 8.647 -17.847 1.00 14.96 103 LYS A O 1
ATOM 792 N N . ILE A 1 102 ? -4.085 8.437 -18.220 1.00 13.13 104 ILE A N 1
ATOM 793 C CA . ILE A 1 102 ? -4.520 9.016 -16.955 1.00 12.18 104 ILE A CA 1
ATOM 794 C C . ILE A 1 102 ? -5.373 7.990 -16.208 1.00 10.66 104 ILE A C 1
ATOM 795 O O . ILE A 1 102 ? -6.342 7.469 -16.770 1.00 12.30 104 ILE A O 1
ATOM 800 N N . ASN A 1 103 ? -5.013 7.694 -14.961 1.00 12.62 105 ASN A N 1
ATOM 801 C CA . ASN A 1 103 ? -5.703 6.676 -14.163 1.00 13.02 105 ASN A CA 1
ATOM 802 C C . ASN A 1 103 ? -6.587 7.287 -13.089 1.00 13.19 105 ASN A C 1
ATOM 803 O O . ASN A 1 103 ? -6.202 8.268 -12.458 1.00 13.45 105 ASN A O 1
ATOM 808 N N . VAL A 1 104 ? -7.773 6.707 -12.902 1.00 11.59 106 VAL A N 1
ATOM 809 C CA . VAL A 1 104 ? -8.677 7.100 -11.815 1.00 11.37 106 VAL A CA 1
ATOM 810 C C . VAL A 1 104 ? -9.276 5.843 -11.204 1.00 12.85 106 VAL A C 1
ATOM 811 O O . VAL A 1 104 ? -9.737 4.960 -11.933 1.00 13.18 106 VAL A O 1
ATOM 815 N N . ARG A 1 105 ? -9.280 5.749 -9.877 1.00 9.57 107 ARG A N 1
ATOM 816 C CA . ARG A 1 105 ? -9.878 4.596 -9.218 1.00 10.69 107 ARG A CA 1
ATOM 817 C C . ARG A 1 105 ? -11.286 4.932 -8.762 1.00 11.62 107 ARG A C 1
ATOM 818 O O . ARG A 1 105 ? -11.518 5.993 -8.164 1.00 12.76 107 ARG A O 1
ATOM 826 N N . LEU A 1 106 ? -12.238 4.051 -9.060 1.00 10.91 108 LEU A N 1
ATOM 827 C CA . LEU A 1 106 ? -13.610 4.199 -8.559 1.00 11.84 108 LEU A CA 1
ATOM 828 C C . LEU A 1 106 ? -13.794 3.342 -7.320 1.00 11.78 108 LEU A C 1
ATOM 829 O O . LEU A 1 106 ? -13.549 2.138 -7.351 1.00 10.90 108 LEU A O 1
ATOM 834 N N . ASN A 1 107 ? -14.167 3.983 -6.222 1.00 10.51 109 ASN A N 1
ATOM 835 C CA . ASN A 1 107 ? -14.489 3.284 -4.986 1.00 11.78 109 ASN A CA 1
ATOM 836 C C . ASN A 1 107 ? -15.976 3.437 -4.692 1.00 12.02 109 ASN A C 1
ATOM 837 O O . ASN A 1 107 ? -16.453 4.549 -4.520 1.00 15.35 109 ASN A O 1
ATOM 842 N N . LEU A 1 108 ? -16.693 2.318 -4.607 1.00 12.88 110 LEU A N 1
ATOM 843 C CA . LEU A 1 108 ? -18.129 2.342 -4.374 1.00 13.95 110 LEU A CA 1
ATOM 844 C C . LEU A 1 108 ? -18.440 1.889 -2.950 1.00 14.75 110 LEU A C 1
ATOM 845 O O . LEU A 1 108 ? -17.830 0.929 -2.443 1.00 16.29 110 LEU A O 1
ATOM 850 N N . GLN A 1 109 ? -19.363 2.587 -2.323 1.00 12.19 111 GLN A N 1
ATOM 851 C CA . GLN A 1 109 ? -19.745 2.305 -0.934 1.00 15.12 111 GLN A CA 1
ATOM 852 C C . GLN A 1 109 ? -21.245 2.206 -0.797 1.00 16.54 111 GLN A C 1
ATOM 853 O O . GLN A 1 109 ? -21.929 2.584 -1.653 1.00 14.23 111 GLN A O 1
ATOM 859 N N . ARG A 1 110 ? -21.711 1.679 0.323 1.00 17.25 112 ARG A N 1
ATOM 860 C CA . ARG A 1 110 ? -23.122 1.718 0.631 1.00 17.69 112 ARG A CA 1
ATOM 861 C C . ARG A 1 110 ? -23.526 3.004 1.326 1.00 18.87 112 ARG A C 1
ATOM 862 O O . ARG A 1 110 ? -24.703 3.324 1.334 1.00 25.29 112 ARG A O 1
ATOM 870 N N . ALA A 1 111 ? -22.578 3.751 1.889 1.00 18.08 113 ALA A N 1
ATOM 871 C CA . ALA A 1 111 ? -22.898 4.964 2.643 1.00 21.34 113 ALA A CA 1
ATOM 872 C C . ALA A 1 111 ? -21.758 5.959 2.559 1.00 23.63 113 ALA A C 1
ATOM 873 O O . ALA A 1 111 ? -20.639 5.582 2.231 1.00 22.47 113 ALA A O 1
ATOM 875 N N . LEU A 1 112 ? -22.039 7.227 2.839 1.00 23.14 114 LEU A N 1
ATOM 876 C CA . LEU A 1 112 ? -20.986 8.233 2.932 1.00 25.36 114 LEU A CA 1
ATOM 877 C C . LEU A 1 112 ? -20.750 8.591 4.390 1.00 28.60 114 LEU A C 1
ATOM 878 O O . LEU A 1 112 ? -19.643 8.974 4.776 1.00 32.76 114 LEU A O 1
ATOM 883 N N . VAL A 1 113 ? -21.815 8.450 5.179 1.00 39.17 115 VAL A N 1
ATOM 884 C CA . VAL A 1 113 ? -21.860 8.806 6.597 1.00 43.05 115 VAL A CA 1
ATOM 885 C C . VAL A 1 113 ? -21.503 10.279 6.811 1.00 50.49 115 VAL A C 1
ATOM 886 O O . VAL A 1 113 ? -22.375 11.158 6.814 1.00 50.20 115 VAL A O 1
ATOM 890 N N . SER B 1 1 ? -20.432 12.592 -5.684 1.00 28.19 3 SER B N 1
ATOM 891 C CA . SER B 1 1 ? -19.221 11.827 -5.398 1.00 23.15 3 SER B CA 1
ATOM 892 C C . SER B 1 1 ? -18.200 12.675 -4.648 1.00 23.01 3 SER B C 1
ATOM 893 O O . SER B 1 1 ? -18.315 13.900 -4.599 1.00 30.39 3 SER B O 1
ATOM 896 N N . GLU B 1 2 ? -17.209 12.013 -4.062 1.00 19.14 4 GLU B N 1
ATOM 897 C CA . GLU B 1 2 ? -16.102 12.703 -3.411 1.00 18.20 4 GLU B CA 1
ATOM 898 C C . GLU B 1 2 ? -14.808 12.343 -4.119 1.00 17.51 4 GLU B C 1
ATOM 899 O O . GLU B 1 2 ? -14.559 11.175 -4.417 1.00 19.86 4 GLU B O 1
ATOM 905 N N . THR B 1 3 ? -13.985 13.346 -4.384 1.00 15.03 5 THR B N 1
ATOM 906 C CA . THR B 1 3 ? -12.663 13.113 -4.952 1.00 15.53 5 THR B CA 1
ATOM 907 C C . THR B 1 3 ? -11.624 13.095 -3.843 1.00 13.50 5 THR B C 1
ATOM 908 O O . THR B 1 3 ? -11.543 14.031 -3.048 1.00 13.54 5 THR B O 1
ATOM 912 N N . VAL B 1 4 ? -10.858 12.015 -3.788 1.00 12.04 6 VAL B N 1
ATOM 913 C CA . VAL B 1 4 ? -9.815 11.834 -2.791 1.00 13.96 6 VAL B CA 1
ATOM 914 C C . VAL B 1 4 ? -8.489 11.580 -3.491 1.00 14.30 6 VAL B C 1
ATOM 915 O O . VAL B 1 4 ? -8.418 10.781 -4.423 1.00 18.12 6 VAL B O 1
ATOM 919 N N . VAL B 1 5 ? -7.444 12.273 -3.061 1.00 10.90 7 VAL B N 1
ATOM 920 C CA . VAL B 1 5 ? -6.099 11.933 -3.497 1.00 11.76 7 VAL B CA 1
ATOM 921 C C . VAL B 1 5 ? -5.357 11.302 -2.333 1.00 12.79 7 VAL B C 1
ATOM 922 O O . VAL B 1 5 ? -5.312 11.861 -1.236 1.00 12.37 7 VAL B O 1
ATOM 926 N N . THR B 1 6 ? -4.819 10.110 -2.566 1.00 13.57 8 THR B N 1
ATOM 927 C CA . THR B 1 6 ? -4.066 9.409 -1.536 1.00 14.84 8 THR B CA 1
ATOM 928 C C . THR B 1 6 ? -2.580 9.450 -1.867 1.00 14.38 8 THR B C 1
ATOM 929 O O . THR B 1 6 ? -2.179 9.206 -3.010 1.00 14.39 8 THR B O 1
ATOM 933 N N . GLU B 1 7 ? -1.770 9.783 -0.868 1.00 12.29 9 GLU B N 1
ATOM 934 C CA . GLU B 1 7 ? -0.324 9.840 -1.027 1.00 12.12 9 GLU B CA 1
ATOM 935 C C . GLU B 1 7 ? 0.370 9.480 0.287 1.00 12.75 9 GLU B C 1
ATOM 936 O O . GLU B 1 7 ? -0.256 9.464 1.356 1.00 13.46 9 GLU B O 1
ATOM 942 N N . VAL B 1 8 ? 1.660 9.183 0.225 1.00 14.41 10 VAL B N 1
ATOM 943 C CA . VAL B 1 8 ? 2.401 8.928 1.443 1.00 15.81 10 VAL B CA 1
ATOM 944 C C . VAL B 1 8 ? 2.920 10.223 2.052 1.00 13.73 10 VAL B C 1
ATOM 945 O O . VAL B 1 8 ? 3.209 11.202 1.349 1.00 14.40 10 VAL B O 1
ATOM 949 N N . LEU B 1 9 ? 3.014 10.206 3.378 1.00 14.27 11 LEU B N 1
ATOM 950 C CA . LEU B 1 9 ? 3.568 11.320 4.133 1.00 16.09 11 LEU B CA 1
ATOM 951 C C . LEU B 1 9 ? 4.894 11.758 3.571 1.00 19.42 11 LEU B C 1
ATOM 952 O O . LEU B 1 9 ? 5.752 10.925 3.267 1.00 18.31 11 LEU B O 1
ATOM 957 N N . GLY B 1 10 ? 5.060 13.069 3.437 1.00 19.25 12 GLY B N 1
ATOM 958 C CA . GLY B 1 10 ? 6.319 13.635 3.005 1.00 20.77 12 GLY B CA 1
ATOM 959 C C . GLY B 1 10 ? 6.488 13.741 1.507 1.00 18.77 12 GLY B C 1
ATOM 960 O O . GLY B 1 10 ? 7.422 14.379 1.037 1.00 23.61 12 GLY B O 1
ATOM 961 N N . HIS B 1 11 ? 5.592 13.120 0.747 1.00 15.90 13 HIS B N 1
ATOM 962 C CA . HIS B 1 11 ? 5.701 13.155 -0.703 1.00 15.69 13 HIS B CA 1
ATOM 963 C C . HIS B 1 11 ? 4.822 14.252 -1.284 1.00 14.22 13 HIS B C 1
ATOM 964 O O . HIS B 1 11 ? 3.620 14.292 -1.008 1.00 13.64 13 HIS B O 1
ATOM 971 N N . ARG B 1 12 ? 5.401 15.085 -2.105 1.00 12.87 14 ARG B N 1
ATOM 972 C CA . ARG B 1 12 ? 4.642 16.129 -2.795 1.00 13.48 14 ARG B CA 1
ATOM 973 C C . ARG B 1 12 ? 3.422 15.562 -3.469 1.00 13.84 14 ARG B C 1
ATOM 974 O O . ARG B 1 12 ? 3.440 14.516 -3.962 1.00 14.25 14 ARG B O 1
ATOM 982 N N . VAL B 1 13 ? 2.352 16.332 -3.486 1.00 12.55 15 VAL B N 1
ATOM 983 C CA . VAL B 1 13 ? 1.090 15.795 -3.969 1.00 11.47 15 VAL B CA 1
ATOM 984 C C . VAL B 1 13 ? 0.306 16.890 -4.674 1.00 12.05 15 VAL B C 1
ATOM 985 O O . VAL B 1 13 ? 0.378 18.057 -4.278 1.00 12.74 15 VAL B O 1
ATOM 989 N N . THR B 1 14 ? -0.437 16.516 -5.711 1.00 11.56 16 THR B N 1
ATOM 990 C CA . THR B 1 14 ? -1.223 17.476 -6.470 1.00 11.31 16 THR B CA 1
ATOM 991 C C . THR B 1 14 ? -2.707 17.141 -6.378 1.00 11.92 16 THR B C 1
ATOM 992 O O . THR B 1 14 ? -3.127 15.984 -6.560 1.00 13.92 16 THR B O 1
ATOM 996 N N . LEU B 1 15 ? -3.491 18.157 -6.022 1.00 9.54 17 LEU B N 1
ATOM 997 C CA . LEU B 1 15 ? -4.944 18.043 -5.931 1.00 10.97 17 LEU B CA 1
ATOM 998 C C . LEU B 1 15 ? -5.580 18.682 -7.166 1.00 11.29 17 LEU B C 1
ATOM 999 O O . LEU B 1 15 ? -5.354 19.851 -7.426 1.00 10.80 17 LEU B O 1
ATOM 1004 N N . PRO B 1 16 ? -6.353 17.912 -7.946 1.00 10.34 18 PRO B N 1
ATOM 1005 C CA . PRO B 1 16 ? -6.862 18.460 -9.210 1.00 11.04 18 PRO B CA 1
ATOM 1006 C C . PRO B 1 16 ? -7.953 19.504 -9.042 1.00 12.35 18 PRO B C 1
ATOM 1007 O O . PRO B 1 16 ? -8.843 19.369 -8.209 1.00 12.37 18 PRO B O 1
ATOM 1011 N N . CYS B 1 17 ? -7.862 20.547 -9.854 1.00 10.92 19 CYS B N 1
ATOM 1012 C CA . CYS B 1 17 ? -8.945 21.486 -10.039 1.00 10.89 19 CYS B CA 1
ATOM 1013 C C . CYS B 1 17 ? -8.830 22.064 -11.437 1.00 10.53 19 CYS B C 1
ATOM 1014 O O . CYS B 1 17 ? -7.880 22.771 -11.750 1.00 11.01 19 CYS B O 1
ATOM 1017 N N . LEU B 1 18 ? -9.784 21.712 -12.289 1.00 14.89 20 LEU B N 1
ATOM 1018 C CA . LEU B 1 18 ? -9.703 22.059 -13.695 1.00 17.10 20 LEU B CA 1
ATOM 1019 C C . LEU B 1 18 ? -10.997 22.722 -14.111 1.00 19.43 20 LEU B C 1
ATOM 1020 O O . LEU B 1 18 ? -12.084 22.218 -13.836 1.00 19.36 20 LEU B O 1
ATOM 1025 N N . TYR B 1 19 ? -10.869 23.863 -14.767 1.00 17.86 21 TYR B N 1
ATOM 1026 C CA . TYR B 1 19 ? -12.024 24.608 -15.233 1.00 17.71 21 TYR B CA 1
ATOM 1027 C C . TYR B 1 19 ? -11.819 24.931 -16.699 1.00 19.89 21 TYR B C 1
ATOM 1028 O O . TYR B 1 19 ? -11.221 25.943 -17.044 1.00 17.67 21 TYR B O 1
ATOM 1037 N N . SER B 1 20 ? -12.319 24.053 -17.562 1.00 22.18 22 SER B N 1
ATOM 1038 C CA . SER B 1 20 ? -12.039 24.132 -18.993 1.00 26.34 22 SER B CA 1
ATOM 1039 C C . SER B 1 20 ? -12.500 25.442 -19.635 1.00 24.14 22 SER B C 1
ATOM 1040 O O . SER B 1 20 ? -11.948 25.862 -20.652 1.00 28.81 22 SER B O 1
ATOM 1043 N N . SER B 1 21 ? -13.488 26.095 -19.030 1.00 20.61 23 SER B N 1
ATOM 1044 C CA . SER B 1 21 ? -14.041 27.341 -19.566 1.00 22.68 23 SER B CA 1
ATOM 1045 C C . SER B 1 21 ? -13.295 28.602 -19.121 1.00 16.21 23 SER B C 1
ATOM 1046 O O . SER B 1 21 ? -13.723 29.711 -19.426 1.00 17.43 23 SER B O 1
ATOM 1049 N N . TRP B 1 22 ? -12.185 28.428 -18.407 1.00 16.62 24 TRP B N 1
ATOM 1050 C CA . TRP B 1 22 ? -11.389 29.548 -17.913 1.00 15.16 24 TRP B CA 1
ATOM 1051 C C . TRP B 1 22 ? -11.095 30.590 -18.976 1.00 13.07 24 TRP B C 1
ATOM 1052 O O . TRP B 1 22 ? -10.592 30.259 -20.053 1.00 16.24 24 TRP B O 1
ATOM 1063 N N . SER B 1 23 ? -11.390 31.845 -18.655 1.00 10.80 25 SER B N 1
ATOM 1064 C CA . SER B 1 23 ? -10.941 32.964 -19.461 1.00 12.62 25 SER B CA 1
ATOM 1065 C C . SER B 1 23 ? -10.100 33.900 -18.617 1.00 13.00 25 SER B C 1
ATOM 1066 O O . SER B 1 23 ? -10.537 34.342 -17.557 1.00 13.34 25 SER B O 1
ATOM 1069 N N . HIS B 1 24 ? -8.888 34.200 -19.072 1.00 13.00 26 HIS B N 1
ATOM 1070 C CA . HIS B 1 24 ? -8.013 35.074 -18.320 1.00 13.81 26 HIS B CA 1
ATOM 1071 C C . HIS B 1 24 ? -8.620 36.469 -18.119 1.00 15.19 26 HIS B C 1
ATOM 1072 O O . HIS B 1 24 ? -8.207 37.201 -17.222 1.00 16.51 26 HIS B O 1
ATOM 1079 N N . ASN B 1 25 ? -9.599 36.850 -18.938 1.00 13.74 27 ASN B N 1
ATOM 1080 C CA . ASN B 1 25 ? -10.199 38.167 -18.762 1.00 13.72 27 ASN B CA 1
ATOM 1081 C C . ASN B 1 25 ? -11.276 38.199 -17.693 1.00 14.72 27 ASN B C 1
ATOM 1082 O O . ASN B 1 25 ? -11.628 39.279 -17.216 1.00 16.98 27 ASN B O 1
ATOM 1087 N N . SER B 1 26 ? -11.778 37.030 -17.303 1.00 13.49 28 SER B N 1
ATOM 1088 C CA . SER B 1 26 ? -12.924 36.960 -16.390 1.00 12.66 28 SER B CA 1
ATOM 1089 C C . SER B 1 26 ? -12.679 36.203 -15.081 1.00 13.58 28 SER B C 1
ATOM 1090 O O . SER B 1 26 ? -13.158 36.618 -14.037 1.00 15.73 28 SER B O 1
ATOM 1093 N N . ASN B 1 27 ? -11.941 35.105 -15.145 1.00 13.24 29 ASN B N 1
ATOM 1094 C CA . ASN B 1 27 ? -11.800 34.229 -13.986 1.00 11.76 29 ASN B CA 1
ATOM 1095 C C . ASN B 1 27 ? -10.541 34.447 -13.175 1.00 10.41 29 ASN B C 1
ATOM 1096 O O . ASN B 1 27 ? -9.555 35.018 -13.644 1.00 11.71 29 ASN B O 1
ATOM 1101 N N . SER B 1 28 ? -10.617 33.978 -11.936 1.00 11.15 30 SER B N 1
ATOM 1102 C CA . SER B 1 28 ? -9.486 33.922 -11.020 1.00 9.65 30 SER B CA 1
ATOM 1103 C C . SER B 1 28 ? -9.878 32.899 -9.983 1.00 9.18 30 SER B C 1
ATOM 1104 O O . SER B 1 28 ? -11.001 32.401 -9.997 1.00 11.00 30 SER B O 1
ATOM 1107 N N . MET B 1 29 ? -8.962 32.539 -9.104 1.00 10.01 31 MET B N 1
ATOM 1108 C CA . MET B 1 29 ? -9.318 31.495 -8.157 1.00 8.93 31 MET B CA 1
ATOM 1109 C C . MET B 1 29 ? -8.537 31.562 -6.861 1.00 10.91 31 MET B C 1
ATOM 1110 O O . MET B 1 29 ? -7.540 32.275 -6.763 1.00 9.95 31 MET B O 1
ATOM 1115 N N . CYS B 1 30 ? -8.998 30.807 -5.872 1.00 10.03 32 CYS B N 1
ATOM 1116 C CA . CYS B 1 30 ? -8.201 30.574 -4.677 1.00 9.69 32 CYS B CA 1
ATOM 1117 C C . CYS B 1 30 ? -8.488 29.202 -4.099 1.00 10.56 32 CYS B C 1
ATOM 1118 O O . CYS B 1 30 ? -9.540 28.627 -4.356 1.00 10.74 32 CYS B O 1
ATOM 1121 N N . TRP B 1 31 ? -7.535 28.682 -3.338 1.00 8.58 33 TRP B N 1
ATOM 1122 C CA . TRP B 1 31 ? -7.716 27.445 -2.587 1.00 8.03 33 TRP B CA 1
ATOM 1123 C C . TRP B 1 31 ? -7.876 27.749 -1.115 1.00 10.38 33 TRP B C 1
ATOM 1124 O O . TRP B 1 31 ? -7.173 28.604 -0.574 1.00 10.90 33 TRP B O 1
ATOM 1135 N N . GLY B 1 32 ? -8.736 26.987 -0.453 1.00 10.33 34 GLY B N 1
ATOM 1136 C CA . GLY B 1 32 ? -8.841 27.042 0.990 1.00 11.14 34 GLY B CA 1
ATOM 1137 C C . GLY B 1 32 ? -8.759 25.662 1.609 1.00 12.47 34 GLY B C 1
ATOM 1138 O O . GLY B 1 32 ? -8.999 24.654 0.943 1.00 11.24 34 GLY B O 1
ATOM 1139 N N . LYS B 1 33 ? -8.389 25.614 2.881 1.00 9.56 35 LYS B N 1
ATOM 1140 C CA . LYS B 1 33 ? -8.458 24.383 3.666 1.00 10.73 35 LYS B CA 1
ATOM 1141 C C . LYS B 1 33 ? -9.841 24.233 4.323 1.00 10.29 35 LYS B C 1
ATOM 11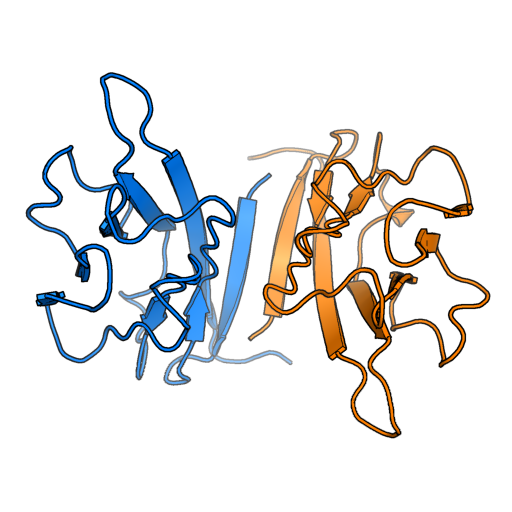42 O O . LYS B 1 33 ? -10.399 25.212 4.832 1.00 11.09 35 LYS B O 1
ATOM 1148 N N . ASP B 1 34 ? -10.377 23.009 4.269 1.00 10.94 36 ASP B N 1
ATOM 1149 C CA . ASP B 1 34 ? -11.660 22.578 4.895 1.00 11.60 36 ASP B CA 1
ATOM 1150 C C . ASP B 1 34 ? -12.910 23.075 4.171 1.00 13.50 36 ASP B C 1
ATOM 1151 O O . ASP B 1 34 ? -13.859 22.318 3.970 1.00 15.42 36 ASP B O 1
ATOM 1156 N N . GLN B 1 35 ? -12.904 24.336 3.765 1.00 11.57 37 GLN B N 1
ATOM 1157 C CA . GLN B 1 35 ? -14.038 24.916 3.060 1.00 12.48 37 GLN B CA 1
ATOM 1158 C C . GLN B 1 35 ? -13.474 25.937 2.098 1.00 11.66 37 GLN B C 1
ATOM 1159 O O . GLN B 1 35 ? -12.332 26.371 2.263 1.00 11.82 37 GLN B O 1
ATOM 1165 N N . CYS B 1 36 ? -14.262 26.342 1.110 1.00 12.54 38 CYS B N 1
ATOM 1166 C CA . CYS B 1 36 ? -13.747 27.331 0.179 1.00 12.42 38 CYS B CA 1
ATOM 1167 C C . CYS B 1 36 ? -13.645 28.678 0.881 1.00 12.10 38 CYS B C 1
ATOM 1168 O O . CYS B 1 36 ? -14.450 28.999 1.773 1.00 14.46 38 CYS B O 1
ATOM 1171 N N . PRO B 1 37 ? -12.632 29.464 0.504 1.00 11.21 39 PRO B N 1
ATOM 1172 C CA . PRO B 1 37 ? -12.548 30.847 0.975 1.00 12.12 39 PRO B CA 1
ATOM 1173 C C . PRO B 1 37 ? -13.817 31.583 0.581 1.00 14.22 39 PRO B C 1
ATOM 1174 O O . PRO B 1 37 ? -14.487 31.180 -0.367 1.00 13.62 39 PRO B O 1
ATOM 1178 N N . TYR B 1 38 ? -14.160 32.628 1.314 1.00 11.68 40 TYR B N 1
ATOM 1179 C CA . TYR B 1 38 ? -15.323 33.415 0.941 1.00 15.16 40 TYR B CA 1
ATOM 1180 C C . TYR B 1 38 ? -15.060 34.190 -0.341 1.00 14.62 40 TYR B C 1
ATOM 1181 O O . TYR B 1 38 ? -13.909 34.339 -0.771 1.00 14.96 40 TYR B O 1
ATOM 1190 N N . SER B 1 39 ? -16.139 34.659 -0.960 1.00 14.14 41 SER B N 1
ATOM 1191 C CA . SER B 1 39 ? -16.037 35.560 -2.102 1.00 16.64 41 SER B CA 1
ATOM 1192 C C . SER B 1 39 ? -14.990 36.646 -1.856 1.00 17.06 41 SER B C 1
ATOM 1193 O O . SER B 1 39 ? -14.991 37.292 -0.812 1.00 18.47 41 SER B O 1
ATOM 1196 N N . GLY B 1 40 ? -14.087 36.815 -2.812 1.00 18.27 42 GLY B N 1
ATOM 1197 C CA . GLY B 1 40 ? -13.004 37.774 -2.660 1.00 22.32 42 GLY B CA 1
ATOM 1198 C C . GLY B 1 40 ? -11.675 37.114 -2.349 1.00 24.01 42 GLY B C 1
ATOM 1199 O O . GLY B 1 40 ? -10.620 37.740 -2.455 1.00 22.30 42 GLY B O 1
ATOM 1200 N N . CYS B 1 41 ? -11.744 35.851 -1.936 1.00 18.07 43 CYS B N 1
ATOM 1201 C CA . CYS B 1 41 ? -10.562 34.996 -1.789 1.00 16.87 43 CYS B CA 1
ATOM 1202 C C . CYS B 1 41 ? -9.560 35.466 -0.730 1.00 25.89 43 CYS B C 1
ATOM 1203 O O . CYS B 1 41 ? -8.350 35.317 -0.908 1.00 28.17 43 CYS B O 1
ATOM 1206 N N . LYS B 1 42 ? -10.048 36.010 0.381 1.00 25.33 44 LYS B N 1
ATOM 1207 C CA . LYS B 1 42 ? -9.139 36.368 1.470 1.00 26.73 44 LYS B CA 1
ATOM 1208 C C . LYS B 1 42 ? -8.963 35.182 2.411 1.00 22.59 44 LYS B C 1
ATOM 1209 O O . LYS B 1 42 ? -9.812 34.287 2.454 1.00 27.10 44 LYS B O 1
ATOM 1215 N N . GLU B 1 43 ? -7.849 35.184 3.143 1.00 25.08 45 GLU B N 1
ATOM 1216 C CA . GLU B 1 43 ? -7.462 34.086 4.029 1.00 25.52 45 GLU B CA 1
ATOM 1217 C C . GLU B 1 43 ? -7.343 32.775 3.271 1.00 24.94 45 GLU B C 1
ATOM 1218 O O . GLU B 1 43 ? -7.629 31.701 3.804 1.00 24.14 45 GLU B O 1
ATOM 1224 N N . ALA B 1 44 ? -6.910 32.868 2.022 1.00 16.80 46 ALA B N 1
ATOM 1225 C CA . ALA B 1 44 ? -6.766 31.683 1.196 1.00 13.51 46 ALA B CA 1
ATOM 1226 C C . ALA B 1 44 ? -5.369 31.112 1.352 1.00 13.32 46 ALA B C 1
ATOM 1227 O O . ALA B 1 44 ? -4.448 31.791 1.814 1.00 15.55 46 ALA B O 1
ATOM 1229 N N . LEU B 1 45 ? -5.208 29.858 0.955 1.00 9.79 47 LEU B N 1
ATOM 1230 C CA . LEU B 1 45 ? -3.896 29.230 0.935 1.00 9.29 47 LEU B CA 1
ATOM 1231 C C . LEU B 1 45 ? -3.026 29.793 -0.186 1.00 11.17 47 LEU B C 1
ATOM 1232 O O . LEU B 1 45 ? -1.811 29.952 -0.047 1.00 11.12 47 LEU B O 1
ATOM 1237 N N . ILE B 1 46 ? -3.675 30.074 -1.309 1.00 9.11 48 ILE B N 1
ATOM 1238 C CA . ILE B 1 46 ? -3.009 30.542 -2.517 1.00 9.20 48 ILE B CA 1
ATOM 1239 C C . ILE B 1 46 ? -4.093 31.119 -3.425 1.00 8.41 48 ILE B C 1
ATOM 1240 O O . ILE B 1 46 ? -5.260 30.687 -3.375 1.00 9.66 48 ILE B O 1
ATOM 1245 N N . ARG B 1 47 ? -3.709 32.085 -4.250 1.00 8.42 49 ARG B N 1
ATOM 1246 C CA . ARG B 1 47 ? -4.669 32.902 -4.983 1.00 11.21 49 ARG B CA 1
ATOM 1247 C C . ARG B 1 47 ? -4.067 33.257 -6.314 1.00 11.84 49 ARG B C 1
ATOM 1248 O O . ARG B 1 47 ? -2.871 33.497 -6.381 1.00 10.35 49 ARG B O 1
ATOM 1256 N N . THR B 1 48 ? -4.899 33.288 -7.357 1.00 9.16 50 THR B N 1
ATOM 1257 C CA . THR B 1 48 ? -4.462 33.713 -8.681 1.00 8.30 50 THR B CA 1
ATOM 1258 C C . THR B 1 48 ? -5.245 34.920 -9.165 1.00 8.82 50 THR B C 1
ATOM 1259 O O . THR B 1 48 ? -6.261 35.302 -8.590 1.00 10.69 50 THR B O 1
ATOM 1263 N N . ASP B 1 49 ? -4.768 35.508 -10.252 1.00 8.89 51 ASP B N 1
ATOM 1264 C CA . ASP B 1 49 ? -5.607 36.352 -11.099 1.00 8.29 51 ASP B CA 1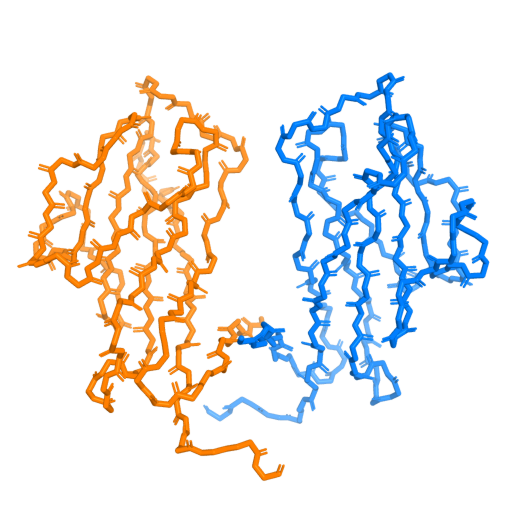
ATOM 1265 C C . ASP B 1 49 ? -6.020 35.503 -12.311 1.00 9.81 51 ASP B C 1
ATOM 1266 O O . ASP B 1 49 ? -6.196 34.292 -12.173 1.00 10.30 51 ASP B O 1
ATOM 1271 N N . GLY B 1 50 ? -6.219 36.096 -13.480 1.00 10.39 52 GLY B N 1
ATOM 1272 C CA . GLY B 1 50 ? -6.578 35.292 -14.633 1.00 11.06 52 GLY B CA 1
ATOM 1273 C C . GLY B 1 50 ? -5.418 34.532 -15.256 1.00 10.05 52 GLY B C 1
ATOM 1274 O O . GLY B 1 50 ? -5.624 33.693 -16.121 1.00 11.17 52 GLY B O 1
ATOM 1275 N N . MET B 1 51 ? -4.198 34.831 -14.815 1.00 11.70 53 MET B N 1
ATOM 1276 C CA . MET B 1 51 ? -2.989 34.325 -15.466 1.00 12.21 53 MET B CA 1
ATOM 1277 C C . MET B 1 51 ? -2.005 33.576 -14.572 1.00 11.90 53 MET B C 1
ATOM 1278 O O . MET B 1 51 ? -1.315 32.670 -15.040 1.00 12.59 53 MET B O 1
ATOM 1283 N N . ARG B 1 52 ? -1.878 34.001 -13.318 1.00 9.99 54 ARG B N 1
ATOM 1284 C CA . ARG B 1 52 ? -0.741 33.585 -12.499 1.00 10.76 54 ARG B CA 1
ATOM 1285 C C . ARG B 1 52 ? -1.040 33.688 -11.010 1.00 9.70 54 ARG B C 1
ATOM 1286 O O . ARG B 1 52 ? -1.978 34.371 -10.592 1.00 9.82 54 ARG B O 1
ATOM 1294 N N . VAL B 1 53 ? -0.212 33.041 -10.209 1.00 9.80 55 VAL B N 1
ATOM 1295 C CA . VAL B 1 53 ? -0.319 33.176 -8.760 1.00 10.48 55 VAL B CA 1
ATOM 1296 C C . VAL B 1 53 ? 0.028 34.598 -8.341 1.00 10.08 55 VAL B C 1
ATOM 1297 O O . VAL B 1 53 ? 1.023 35.161 -8.797 1.00 11.64 55 VAL B O 1
ATOM 1301 N N . THR B 1 54 ? -0.795 35.180 -7.479 1.00 10.20 56 THR B N 1
ATOM 1302 C CA . THR B 1 54 ? -0.556 36.545 -7.025 1.00 12.43 56 THR B CA 1
ATOM 1303 C C . THR B 1 54 ? -0.298 36.658 -5.520 1.00 11.18 56 THR B C 1
ATOM 1304 O O . THR B 1 54 ? 0.202 37.678 -5.060 1.00 13.34 56 THR B O 1
ATOM 1308 N N . SER B 1 55 ? -0.633 35.620 -4.753 1.00 9.56 57 SER B N 1
ATOM 1309 C CA . SER B 1 55 ? -0.291 35.549 -3.329 1.00 10.05 57 SER B CA 1
ATOM 1310 C C . SER B 1 55 ? -0.411 34.111 -2.841 1.00 9.89 57 SER B C 1
ATOM 1311 O O . SER B 1 55 ? -1.107 33.288 -3.454 1.00 11.40 57 SER B O 1
ATOM 1314 N N . ARG B 1 56 ? 0.309 33.791 -1.769 1.00 11.10 58 ARG B N 1
ATOM 1315 C CA . ARG B 1 56 ? 0.184 32.485 -1.134 1.00 9.85 58 ARG B CA 1
ATOM 1316 C C . ARG B 1 56 ? 0.687 32.547 0.293 1.00 14.51 58 ARG B C 1
ATOM 1317 O O . ARG B 1 56 ? 1.478 33.415 0.650 1.00 14.67 58 ARG B O 1
ATOM 1325 N N . LYS B 1 57 ? 0.194 31.622 1.104 1.00 11.92 59 LYS B N 1
ATOM 1326 C CA . LYS B 1 57 ? 0.486 31.578 2.524 1.00 16.04 59 LYS B CA 1
ATOM 1327 C C . LYS B 1 57 ? 1.938 31.181 2.766 1.00 18.94 59 LYS B C 1
ATOM 1328 O O . LYS B 1 57 ? 2.566 31.675 3.702 1.00 21.76 59 LYS B O 1
ATOM 1334 N N . SER B 1 58 ? 2.460 30.277 1.941 1.00 14.96 60 SER B N 1
ATOM 1335 C CA . SER B 1 58 ? 3.880 29.925 1.974 1.00 19.45 60 SER B CA 1
ATOM 1336 C C . SER B 1 58 ? 4.258 29.158 0.718 1.00 17.34 60 SER B C 1
ATOM 1337 O O . SER B 1 58 ? 3.387 28.790 -0.079 1.00 16.19 60 SER B O 1
ATOM 1340 N N . ALA B 1 59 ? 5.552 28.900 0.543 1.00 15.45 61 ALA B N 1
ATOM 1341 C CA . ALA B 1 59 ? 6.032 28.249 -0.663 1.00 16.36 61 ALA B CA 1
ATOM 1342 C C . ALA B 1 59 ? 5.741 26.757 -0.664 1.00 13.78 61 ALA B C 1
ATOM 1343 O O . ALA B 1 59 ? 6.068 26.059 -1.627 1.00 16.30 61 ALA B O 1
ATOM 1345 N N . LYS B 1 60 ? 5.099 26.285 0.398 1.00 15.77 62 LYS B N 1
ATOM 1346 C CA . LYS B 1 60 ? 4.553 24.938 0.417 1.00 15.48 62 LYS B CA 1
ATOM 1347 C C . LYS B 1 60 ? 3.506 24.728 -0.678 1.00 15.56 62 LYS B C 1
ATOM 1348 O O . LYS B 1 60 ? 3.313 23.605 -1.153 1.00 13.25 62 LYS B O 1
ATOM 1354 N N . TYR B 1 61 ? 2.842 25.813 -1.086 1.00 12.24 63 TYR B N 1
ATOM 1355 C CA . TYR B 1 61 ? 1.756 25.730 -2.067 1.00 11.29 63 TYR B CA 1
ATOM 1356 C C . TYR B 1 61 ? 2.192 26.235 -3.429 1.00 11.70 63 TYR B C 1
ATOM 1357 O O . TYR B 1 61 ? 2.738 27.333 -3.542 1.00 13.79 63 TYR B O 1
ATOM 1366 N N . ARG B 1 62 ? 1.939 25.432 -4.452 1.00 10.39 64 ARG B N 1
ATOM 1367 C CA . ARG B 1 62 ? 2.320 25.787 -5.821 1.00 12.18 64 ARG B CA 1
ATOM 1368 C C . ARG B 1 62 ? 1.216 25.429 -6.795 1.00 12.33 64 ARG B C 1
ATOM 1369 O O . ARG B 1 62 ? 0.543 24.414 -6.608 1.00 13.16 64 ARG B O 1
ATOM 1377 N N . LEU B 1 63 ? 1.057 26.244 -7.841 1.00 13.09 65 LEU B N 1
ATOM 1378 C CA . LEU B 1 63 ? 0.215 25.895 -8.985 1.00 12.58 65 LEU B CA 1
ATOM 1379 C C . LEU B 1 63 ? 1.125 25.649 -10.184 1.00 14.35 65 LEU B C 1
ATOM 1380 O O . LEU B 1 63 ? 1.686 26.591 -10.742 1.00 15.96 65 LEU B O 1
ATOM 1385 N N . GLN B 1 64 ? 1.274 24.381 -10.554 1.00 12.14 66 GLN B N 1
ATOM 1386 C CA . GLN B 1 64 ? 2.230 23.948 -11.575 1.00 13.40 66 GLN B CA 1
ATOM 1387 C C . GLN B 1 64 ? 1.602 23.793 -12.954 1.00 17.12 66 GLN B C 1
ATOM 1388 O O . GLN B 1 64 ? 2.308 23.592 -13.945 1.00 18.73 66 GLN B O 1
ATOM 1394 N N . GLY B 1 65 ? 0.279 23.863 -13.012 1.00 13.82 67 GLY B N 1
ATOM 1395 C CA . GLY B 1 65 ? -0.455 23.679 -14.254 1.00 14.64 67 GLY B CA 1
ATOM 1396 C C . GLY B 1 65 ? -0.587 24.958 -15.058 1.00 14.20 67 GLY B C 1
ATOM 1397 O O . GLY B 1 65 ? -0.106 26.022 -14.659 1.00 14.83 67 GLY B O 1
ATOM 1398 N N . THR B 1 66 ? -1.246 24.866 -16.204 1.00 14.88 68 THR B N 1
ATOM 1399 C CA . THR B 1 66 ? -1.406 26.038 -17.052 1.00 15.84 68 THR B CA 1
ATOM 1400 C C . THR B 1 66 ? -2.629 26.841 -16.596 1.00 14.07 68 THR B C 1
ATOM 1401 O O . THR B 1 66 ? -3.757 26.560 -16.984 1.00 13.58 68 THR B O 1
ATOM 1405 N N . ILE B 1 67 ? -2.388 27.857 -15.778 1.00 13.96 69 ILE B N 1
ATOM 1406 C CA . ILE B 1 67 ? -3.481 28.617 -15.176 1.00 12.80 69 ILE B CA 1
ATOM 1407 C C . ILE B 1 67 ? -4.408 29.287 -16.215 1.00 13.56 69 ILE B C 1
ATOM 1408 O O . ILE B 1 67 ? -5.627 29.224 -16.063 1.00 13.85 69 ILE B O 1
ATOM 1413 N N . PRO B 1 68 ? -3.849 29.902 -17.284 1.00 13.96 70 PRO B N 1
ATOM 1414 C CA . PRO B 1 68 ? -4.785 30.502 -18.252 1.00 14.46 70 PRO B CA 1
ATOM 1415 C C . PRO B 1 68 ? -5.667 29.506 -19.016 1.00 15.28 70 PRO B C 1
ATOM 1416 O O . PRO B 1 68 ? -6.589 29.940 -19.727 1.00 16.73 70 PRO B O 1
ATOM 1420 N N . ARG B 1 69 ? -5.391 28.209 -18.905 1.00 14.51 71 ARG B N 1
ATOM 1421 C CA . ARG B 1 69 ? -6.243 27.201 -19.525 1.00 14.38 71 ARG B CA 1
ATOM 1422 C C . ARG B 1 69 ? -7.114 26.505 -18.488 1.00 15.11 71 ARG B C 1
ATOM 1423 O O . ARG B 1 69 ? -7.767 25.494 -18.772 1.00 17.09 71 ARG B O 1
ATOM 1431 N N . GLY B 1 70 ? -7.130 27.049 -17.277 1.00 15.68 72 GLY B N 1
ATOM 1432 C CA . GLY B 1 70 ? -8.000 26.518 -16.253 1.00 14.84 72 GLY B CA 1
ATOM 1433 C C . GLY B 1 70 ? -7.474 25.369 -15.414 1.00 12.59 72 GLY B C 1
ATOM 1434 O O . GLY B 1 70 ? -8.225 24.795 -14.640 1.00 13.08 72 GLY B O 1
ATOM 1435 N N . ASP B 1 71 ? -6.197 25.031 -15.554 1.00 12.07 73 ASP B N 1
ATOM 1436 C CA . ASP B 1 71 ? -5.601 24.029 -14.678 1.00 11.82 73 ASP B CA 1
ATOM 1437 C C . ASP B 1 71 ? -5.008 24.737 -13.474 1.00 11.87 73 ASP B C 1
ATOM 1438 O O . ASP B 1 71 ? -3.864 25.198 -13.493 1.00 13.04 73 ASP B O 1
ATOM 1443 N N . VAL B 1 72 ? -5.800 24.792 -12.414 1.00 10.15 74 VAL B N 1
ATOM 1444 C CA . VAL B 1 72 ? -5.417 25.486 -11.192 1.00 9.70 74 VAL B CA 1
ATOM 1445 C C . VAL B 1 72 ? -5.264 24.461 -10.060 1.00 10.46 74 VAL B C 1
ATOM 1446 O O . VAL B 1 72 ? -5.487 24.758 -8.887 1.00 9.37 74 VAL B O 1
ATOM 1450 N N . SER B 1 73 ? -4.850 23.255 -10.447 1.00 9.78 75 SER B N 1
ATOM 1451 C CA . SER B 1 73 ? -4.549 22.184 -9.492 1.00 8.50 75 SER B CA 1
ATOM 1452 C C . SER B 1 73 ? -3.494 22.633 -8.482 1.00 9.88 75 SER B C 1
ATOM 1453 O O . SER B 1 73 ? -2.530 23.324 -8.831 1.00 9.88 75 SER B O 1
ATOM 1456 N N . LEU B 1 74 ? -3.680 22.225 -7.230 1.00 10.08 76 LEU B N 1
ATOM 1457 C CA . LEU B 1 74 ? -2.800 22.642 -6.138 1.00 9.96 76 LEU B CA 1
ATOM 1458 C C . LEU B 1 74 ? -1.736 21.594 -5.855 1.00 12.66 76 LEU B C 1
ATOM 1459 O O . LEU B 1 74 ? -2.066 20.448 -5.551 1.00 11.95 76 LEU B O 1
ATOM 1464 N N . THR B 1 75 ? -0.463 21.983 -5.916 1.00 10.43 77 THR B N 1
ATOM 1465 C CA . THR B 1 75 ? 0.610 21.102 -5.449 1.00 11.31 77 THR B CA 1
ATOM 1466 C C . THR B 1 75 ? 1.028 21.518 -4.040 1.00 10.82 77 THR B C 1
ATOM 1467 O O . THR B 1 75 ? 1.200 22.699 -3.745 1.00 10.83 77 THR B O 1
ATOM 1471 N N . ILE B 1 76 ? 1.149 20.525 -3.167 1.00 11.44 78 ILE B N 1
ATOM 1472 C CA . ILE B 1 76 ? 1.552 20.719 -1.781 1.00 10.74 78 ILE B CA 1
ATOM 1473 C C . ILE B 1 76 ? 2.875 20.000 -1.573 1.00 12.57 78 ILE B C 1
ATOM 1474 O O . ILE B 1 76 ? 2.960 18.791 -1.785 1.00 12.31 78 ILE B O 1
ATOM 1479 N N . LEU B 1 77 ? 3.903 20.744 -1.192 1.00 13.48 79 LEU B N 1
ATOM 1480 C CA . LEU B 1 77 ? 5.233 20.169 -0.980 1.00 14.18 79 LEU B CA 1
ATOM 1481 C C . LEU B 1 77 ? 5.373 19.598 0.417 1.00 13.68 79 LEU B C 1
ATOM 1482 O O . LEU B 1 77 ? 4.850 20.161 1.377 1.00 15.53 79 LEU B O 1
ATOM 1487 N N . ASN B 1 78 ? 6.111 18.491 0.515 1.00 14.10 80 ASN B N 1
ATOM 1488 C CA . ASN B 1 78 ? 6.430 17.832 1.783 1.00 14.23 80 ASN B CA 1
ATOM 1489 C C . ASN B 1 78 ? 5.270 17.806 2.788 1.00 13.40 80 ASN B C 1
ATOM 1490 O O . ASN B 1 78 ? 5.394 18.297 3.913 1.00 16.24 80 ASN B O 1
ATOM 1495 N N . PRO B 1 79 ? 4.132 17.218 2.392 1.00 12.64 81 PRO B N 1
ATOM 1496 C CA . PRO B 1 79 ? 2.972 17.276 3.289 1.00 14.78 81 PRO B CA 1
ATOM 1497 C C . PRO B 1 79 ? 3.167 16.446 4.546 1.00 14.41 81 PRO B C 1
ATOM 1498 O O . PRO B 1 79 ? 3.622 15.298 4.504 1.00 16.47 81 PRO B O 1
ATOM 1502 N N . SER B 1 80 ? 2.823 17.059 5.665 1.00 12.75 82 SER B N 1
ATOM 1503 C CA . SER B 1 80 ? 2.825 16.390 6.946 1.00 11.83 82 SER B CA 1
ATOM 1504 C C . SER B 1 80 ? 1.381 16.102 7.331 1.00 13.35 82 SER B C 1
ATOM 1505 O O . SER B 1 80 ? 0.451 16.454 6.606 1.00 11.65 82 SER B O 1
ATOM 1508 N N . GLU B 1 81 ? 1.176 15.444 8.465 1.00 15.18 83 GLU B N 1
ATOM 1509 C CA . GLU B 1 81 ? -0.165 15.017 8.804 1.00 16.09 83 GLU B CA 1
ATOM 1510 C C . GLU B 1 81 ? -1.180 16.154 8.866 1.00 12.80 83 GLU B C 1
ATOM 1511 O O . GLU B 1 81 ? -2.328 15.983 8.455 1.00 16.30 83 GLU B O 1
ATOM 1517 N N . SER B 1 82 ? -0.765 17.326 9.346 1.00 13.63 84 SER B N 1
ATOM 1518 C CA . SER B 1 82 ? -1.706 18.442 9.458 1.00 13.55 84 SER B CA 1
ATOM 1519 C C . SER B 1 82 ? -2.210 18.895 8.084 1.00 11.40 84 SER B C 1
ATOM 1520 O O . SER B 1 82 ? -3.264 19.519 7.987 1.00 12.59 84 SER B O 1
ATOM 1523 N N . ASP B 1 83 ? -1.481 18.543 7.027 1.00 13.42 85 ASP B N 1
ATOM 1524 C CA . ASP B 1 83 ? -1.889 18.887 5.669 1.00 10.98 85 ASP B CA 1
ATOM 1525 C C . ASP B 1 83 ? -2.995 17.997 5.134 1.00 10.92 85 ASP B C 1
ATOM 1526 O O . ASP B 1 83 ? -3.621 18.322 4.126 1.00 11.64 85 ASP B O 1
ATOM 1531 N N . SER B 1 84 ? -3.250 16.868 5.789 1.00 11.49 86 SER B N 1
ATOM 1532 C CA . SER B 1 84 ? -4.348 16.017 5.347 1.00 11.75 86 SER B CA 1
ATOM 1533 C C . SER B 1 84 ? -5.689 16.737 5.530 1.00 11.20 86 SER B C 1
ATOM 1534 O O . SER B 1 84 ? -5.811 17.652 6.352 1.00 11.85 86 SER B O 1
ATOM 1537 N N . GLY B 1 85 ? -6.688 16.330 4.762 1.00 10.60 87 GLY B N 1
ATOM 1538 C CA . GLY B 1 85 ? -8.020 16.881 4.924 1.00 10.20 87 GLY B CA 1
ATOM 1539 C C . GLY B 1 85 ? -8.620 17.399 3.631 1.00 11.24 87 GLY B C 1
ATOM 1540 O O . GLY B 1 85 ? -8.086 17.197 2.537 1.00 11.54 87 GLY B O 1
ATOM 1541 N N . VAL B 1 86 ? -9.756 18.065 3.772 1.00 11.72 88 VAL B N 1
ATOM 1542 C CA . VAL B 1 86 ? -10.461 18.616 2.635 1.00 11.29 88 VAL B CA 1
ATOM 1543 C C . VAL B 1 86 ? -9.825 19.926 2.189 1.00 10.52 88 VAL B C 1
ATOM 1544 O O . VAL B 1 86 ? -9.417 20.753 3.020 1.00 11.38 88 VAL B O 1
ATOM 1548 N N . TYR B 1 87 ? -9.716 20.090 0.873 1.00 9.78 89 TYR B N 1
ATOM 1549 C CA . TYR B 1 87 ? -9.305 21.343 0.253 1.00 10.97 89 TYR B CA 1
ATOM 1550 C C . TYR B 1 87 ? -10.404 21.762 -0.699 1.00 10.82 89 TYR B C 1
ATOM 1551 O O . TYR B 1 87 ? -11.003 20.915 -1.348 1.00 13.19 89 TYR B O 1
ATOM 1560 N N . CYS B 1 88 ? -10.658 23.063 -0.797 1.00 10.46 90 CYS B N 1
ATOM 1561 C CA . CYS B 1 88 ? -11.676 23.559 -1.691 1.00 10.71 90 CYS B CA 1
ATOM 1562 C C . CYS B 1 88 ? -11.092 24.576 -2.649 1.00 9.60 90 CYS B C 1
ATOM 1563 O O . CYS B 1 88 ? -10.410 25.518 -2.235 1.00 10.98 90 CYS B O 1
ATOM 1566 N N . CYS B 1 89 ? -11.378 24.369 -3.922 1.00 8.53 91 CYS B N 1
ATOM 1567 C CA . CYS B 1 89 ? -10.932 25.218 -5.017 1.00 7.67 91 CYS B CA 1
ATOM 1568 C C . CYS B 1 89 ? -12.095 26.085 -5.448 1.00 11.10 91 CYS B C 1
ATOM 1569 O O . CYS B 1 89 ? -13.106 25.567 -5.919 1.00 11.10 91 CYS B O 1
ATOM 1572 N N . ARG B 1 90 ? -11.953 27.400 -5.283 1.00 8.49 92 ARG B N 1
ATOM 1573 C CA . ARG B 1 90 ? -12.993 28.350 -5.642 1.00 9.72 92 ARG B CA 1
ATOM 1574 C C . ARG B 1 90 ? -12.613 29.125 -6.892 1.00 9.59 92 ARG B C 1
ATOM 1575 O O . ARG B 1 90 ? -11.600 29.825 -6.919 1.00 10.18 92 ARG B O 1
ATOM 1583 N N . ILE B 1 91 ? -13.439 29.010 -7.920 1.00 10.67 93 ILE B N 1
ATOM 1584 C CA . ILE B 1 91 ? -13.217 29.748 -9.152 1.00 9.91 93 ILE B CA 1
ATOM 1585 C C . ILE B 1 91 ? -14.182 30.900 -9.200 1.00 12.00 93 ILE B C 1
ATOM 1586 O O . ILE B 1 91 ? -15.395 30.698 -9.177 1.00 12.10 93 ILE B O 1
ATOM 1591 N N . GLU B 1 92 ? -13.639 32.114 -9.221 1.00 9.89 94 GLU B N 1
ATOM 1592 C CA . GLU B 1 92 ? -14.469 33.307 -9.335 1.00 11.51 94 GLU B CA 1
ATOM 1593 C C . GLU B 1 92 ? -15.043 33.416 -10.748 1.00 10.98 94 GLU B C 1
ATOM 1594 O O . GLU B 1 92 ? -14.328 33.321 -11.743 1.00 12.10 94 GLU B O 1
ATOM 1600 N N . VAL B 1 93 ? -16.361 33.589 -10.809 1.00 10.38 95 VAL B N 1
ATOM 1601 C CA . VAL B 1 93 ? -17.114 33.682 -12.057 1.00 13.51 95 VAL B CA 1
ATOM 1602 C C . VAL B 1 93 ? -17.918 34.989 -12.041 1.00 11.69 95 VAL B C 1
ATOM 1603 O O . VAL B 1 93 ? -18.458 35.365 -11.010 1.00 11.99 95 VAL B O 1
ATOM 1607 N N . PRO B 1 94 ? -17.969 35.715 -13.176 1.00 11.51 96 PRO B N 1
ATOM 1608 C CA . PRO B 1 94 ? -18.742 36.965 -13.174 1.00 11.98 96 PRO B CA 1
ATOM 1609 C C . PRO B 1 94 ? -20.204 36.755 -12.770 1.00 13.03 96 PRO B C 1
ATOM 1610 O O . PRO B 1 94 ? -20.802 35.739 -13.123 1.00 14.95 96 PRO B O 1
ATOM 1614 N N . GLY B 1 95 ? -20.740 37.691 -12.002 1.00 14.10 97 GLY B N 1
ATOM 1615 C CA . GLY B 1 95 ? -22.100 37.591 -11.517 1.00 15.23 97 GLY B CA 1
ATOM 1616 C C . GLY B 1 95 ? -22.136 37.041 -10.108 1.00 16.71 97 GLY B C 1
ATOM 1617 O O . GLY B 1 95 ? -21.103 36.926 -9.437 1.00 16.27 97 GLY B O 1
ATOM 1618 N N . TRP B 1 96 ? -23.335 36.678 -9.662 1.00 15.71 98 TRP B N 1
ATOM 1619 C CA . TRP B 1 96 ? -23.557 36.270 -8.286 1.00 13.58 98 TRP B CA 1
ATOM 1620 C C . TRP B 1 96 ? -24.060 34.841 -8.212 1.00 15.70 98 TRP B C 1
ATOM 1621 O O . TRP B 1 96 ? -24.767 34.382 -9.111 1.00 17.01 98 TRP B O 1
ATOM 1632 N N . PHE B 1 97 ? -23.684 34.149 -7.140 1.00 15.69 99 PHE B N 1
ATOM 1633 C CA . PHE B 1 97 ? -24.130 32.775 -6.879 1.00 13.78 99 PHE B CA 1
ATOM 1634 C C . PHE B 1 97 ? -23.711 31.806 -7.968 1.00 16.34 99 PHE B C 1
ATOM 1635 O O . PHE B 1 97 ? -24.369 30.785 -8.181 1.00 20.30 99 PHE B O 1
ATOM 1643 N N . ASN B 1 98 ? -22.616 32.097 -8.661 1.00 18.19 100 ASN B N 1
ATOM 1644 C CA . ASN B 1 98 ? -22.202 31.167 -9.701 1.00 16.29 100 ASN B CA 1
ATOM 1645 C C . ASN B 1 98 ? -20.732 30.819 -9.680 1.00 15.56 100 ASN B C 1
ATOM 1646 O O . ASN B 1 98 ? -20.233 30.228 -10.625 1.00 14.46 100 ASN B O 1
ATOM 1651 N N . ASP B 1 99 ? -20.044 31.169 -8.602 1.00 14.29 101 ASP B N 1
ATOM 1652 C CA . ASP B 1 99 ? -18.670 30.699 -8.462 1.00 14.50 101 ASP B CA 1
ATOM 1653 C C . ASP B 1 99 ? -18.656 29.170 -8.430 1.00 14.40 101 ASP B C 1
ATOM 1654 O O . ASP B 1 99 ? -19.583 28.536 -7.897 1.00 15.05 101 ASP B O 1
ATOM 1659 N N . VAL B 1 100 ? -17.609 28.584 -8.999 1.00 13.98 102 VAL B N 1
ATOM 1660 C CA . VAL B 1 100 ? -17.441 27.132 -8.975 1.00 14.73 102 VAL B CA 1
ATOM 1661 C C . VAL B 1 100 ? -16.615 26.733 -7.747 1.00 13.75 102 VAL B C 1
ATOM 1662 O O . VAL B 1 100 ? -15.584 27.331 -7.454 1.00 14.04 102 VAL B O 1
ATOM 1666 N N . LYS B 1 101 ? -17.097 25.749 -7.002 1.00 13.82 103 LYS B N 1
ATOM 1667 C CA . LYS B 1 101 ? -16.430 25.274 -5.797 1.00 13.72 103 LYS B CA 1
ATOM 1668 C C . LYS B 1 101 ? -16.211 23.775 -5.905 1.00 14.05 103 LYS B C 1
ATOM 1669 O O . LYS B 1 101 ? -17.168 22.999 -5.974 1.00 17.83 103 LYS B O 1
ATOM 1675 N N . ILE B 1 102 ? -14.943 23.390 -5.953 1.00 13.49 104 ILE B N 1
ATOM 1676 C CA . ILE B 1 102 ? -14.545 22.007 -6.170 1.00 13.63 104 ILE B CA 1
ATOM 1677 C C . ILE B 1 102 ? -13.763 21.528 -4.957 1.00 11.78 104 ILE B C 1
ATOM 1678 O O . ILE B 1 102 ? -12.762 22.123 -4.586 1.00 13.05 104 ILE B O 1
ATOM 1683 N N . ASN B 1 103 ? -14.235 20.455 -4.340 1.00 12.89 105 ASN B N 1
ATOM 1684 C CA . ASN B 1 103 ? -13.589 19.869 -3.168 1.00 12.59 105 ASN B CA 1
ATOM 1685 C C . ASN B 1 103 ? -12.713 18.694 -3.544 1.00 12.74 105 ASN B C 1
ATOM 1686 O O . ASN B 1 103 ? -13.080 17.880 -4.391 1.00 13.19 105 ASN B O 1
ATOM 1691 N N . VAL B 1 104 ? -11.559 18.603 -2.896 1.00 10.97 106 VAL B N 1
ATOM 1692 C CA . VAL B 1 104 ? -10.684 17.432 -3.009 1.00 11.19 106 VAL B CA 1
ATOM 1693 C C . VAL B 1 104 ? -10.149 17.095 -1.630 1.00 12.30 106 VAL B C 1
ATOM 1694 O O . VAL B 1 104 ? -9.615 17.967 -0.945 1.00 12.01 106 VAL B O 1
ATOM 1698 N N . ARG B 1 105 ? -10.283 15.839 -1.210 1.00 10.35 107 ARG B N 1
ATOM 1699 C CA . ARG B 1 105 ? -9.736 15.415 0.073 1.00 10.41 107 ARG B CA 1
ATOM 1700 C C . ARG B 1 105 ? -8.342 14.820 -0.109 1.00 11.11 107 ARG B C 1
ATOM 1701 O O . ARG B 1 105 ? -8.156 13.955 -0.958 1.00 13.87 107 ARG B O 1
ATOM 1709 N N . LEU B 1 106 ? -7.378 15.287 0.682 1.00 10.00 108 LEU B N 1
ATOM 1710 C CA . LEU B 1 106 ? -6.055 14.675 0.729 1.00 10.73 108 LEU B CA 1
ATOM 1711 C C . LEU B 1 106 ? -5.972 13.657 1.868 1.00 11.50 108 LEU B C 1
ATOM 1712 O O . LEU B 1 106 ? -6.153 13.998 3.032 1.00 11.33 108 LEU B O 1
ATOM 1717 N N . ASN B 1 107 ? -5.735 12.400 1.516 1.00 11.84 109 ASN B N 1
ATOM 1718 C CA . ASN B 1 107 ? -5.515 11.362 2.510 1.00 12.60 109 ASN B CA 1
ATOM 1719 C C . ASN B 1 107 ? -4.053 10.942 2.518 1.00 13.12 109 ASN B C 1
ATOM 1720 O O . ASN B 1 107 ? -3.541 10.491 1.490 1.00 15.37 109 ASN B O 1
ATOM 1725 N N . LEU B 1 108 ? -3.393 11.106 3.660 1.00 14.04 110 LEU B N 1
ATOM 1726 C CA . LEU B 1 108 ? -1.981 10.760 3.804 1.00 16.01 110 LEU B CA 1
ATOM 1727 C C . LEU B 1 108 ? -1.809 9.540 4.690 1.00 19.75 110 LEU B C 1
ATOM 1728 O O . LEU B 1 108 ? -2.435 9.437 5.738 1.00 20.73 110 LEU B O 1
ATOM 1733 N N . GLN B 1 109 ? -0.968 8.607 4.271 1.00 18.98 111 GLN B N 1
ATOM 1734 C CA . GLN B 1 109 ? -0.583 7.513 5.165 1.00 21.81 111 GLN B CA 1
ATOM 1735 C C . GLN B 1 109 ? 0.935 7.344 5.159 1.00 21.00 111 GLN B C 1
ATOM 1736 O O . GLN B 1 109 ? 1.604 7.846 4.262 1.00 20.09 111 GLN B O 1
ATOM 1742 N N . ARG B 1 110 ? 1.490 6.668 6.162 1.00 22.71 112 ARG B N 1
ATOM 1743 C CA . ARG B 1 110 ? 2.943 6.505 6.205 1.00 25.44 112 ARG B CA 1
ATOM 1744 C C . ARG B 1 110 ? 3.452 5.690 5.023 1.00 24.86 112 ARG B C 1
ATOM 1745 O O . ARG B 1 110 ? 4.403 6.087 4.355 1.00 24.78 112 ARG B O 1
ATOM 1753 N N . ALA B 1 111 ? 2.807 4.564 4.746 1.00 25.24 113 ALA B N 1
ATOM 1754 C CA . ALA B 1 111 ? 3.323 3.654 3.733 1.00 28.06 113 ALA B CA 1
ATOM 1755 C C . ALA B 1 111 ? 2.219 3.054 2.876 1.00 36.15 113 ALA B C 1
ATOM 1756 O O . ALA B 1 111 ? 1.034 3.264 3.134 1.00 34.13 113 ALA B O 1
ATOM 1758 N N .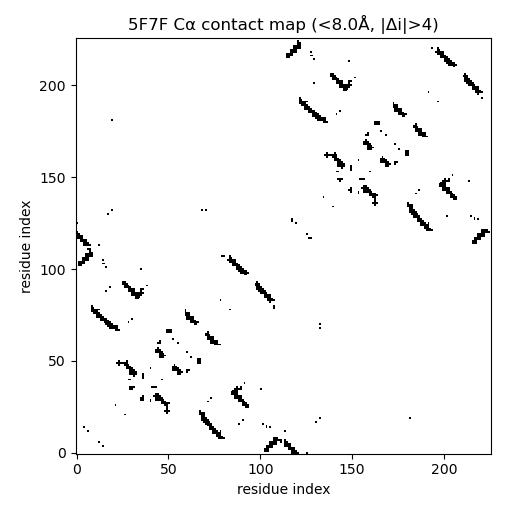 LEU B 1 112 ? 2.616 2.286 1.866 1.00 49.14 114 LEU B N 1
ATOM 1759 C CA . LEU B 1 112 ? 1.685 1.728 0.877 1.00 57.77 114 LEU B CA 1
ATOM 1760 C C . LEU B 1 112 ? 0.950 0.484 1.341 1.00 62.44 114 LEU B C 1
ATOM 1761 O O . LEU B 1 112 ? -0.094 0.124 0.804 1.00 67.13 114 LEU B O 1
ATOM 1766 N N . VAL B 1 113 ? 1.545 -0.191 2.318 1.00 63.58 115 VAL B N 1
ATOM 1767 C CA . VAL B 1 113 ? 1.253 -1.602 2.621 1.00 70.14 115 VAL B CA 1
ATOM 1768 C C . VAL B 1 113 ? 1.170 -2.431 1.343 1.00 68.35 115 VAL B C 1
ATOM 1769 O O . VAL B 1 113 ? 1.854 -2.170 0.354 1.00 68.41 115 VAL B O 1
#

Foldseek 3Di:
DAAEDEEAAQAKDKAWWFDQVQALVFKWKFKDFPFGDDPVQPPTQWITHLFATDDHPDPQWDQDDGSNRGTRIIIGGRDHPVPFFKMKMWMGGPDPPPIDIDIYTYHYDNDDD/DAAEDEDAAQAKDKAWWFDQPQALVFKWKFKAFPFGDPPVHPPTQWITHLFDTDDHPDPQWDQPDGSNRGTRIIIGGRDHPVPFFKMWMWMDGPDPPDIDIHIYGYHYDNDDD

B-factor: mean 18.99, std 9.91, range [7.65, 70.14]

Organism: Homo sapiens (NCBI:txid9606)

CATH classification: 2.60.40.10

GO terms:
  GO:0005886 plasma membrane (C, IDA)
  GO:0001786 phosphatidylserine binding (F, IDA)
  GO:0043277 apoptotic cell clearance (P, IDA)
  GO:0005886 plasma membrane (C, EXP)

Nearest PDB structures (foldseek):
  5f7h-assembly1_B  TM=9.672E-01  e=7.785E-21  Homo sapiens
  3bib-assembly1_X  TM=9.521E-01  e=1.657E-15  Mus musculus
  2or8-assembly2_B  TM=8.870E-01  e=2.193E-13  Mus musculus
  2or7-assembly1_A  TM=8.763E-01  e=1.071E-09  Mus musculus
  2or7-assembly2_B  TM=7.972E-01  e=1.229E-10  Mus musculus

Solvent-accessible surface area: 12408 Å² total; per-residue (Å²): 91,65,28,16,2,10,7,40,52,42,98,146,4,63,0,48,2,45,44,72,66,18,44,101,125,58,9,11,0,0,0,4,62,100,112,14,11,172,90,50,8,172,183,20,16,1,42,1,56,8,73,138,50,78,65,106,153,51,65,53,16,104,19,103,27,77,10,45,123,1,31,0,12,0,2,0,51,106,2,59,100,93,11,27,14,32,1,4,0,24,0,42,31,76,52,208,211,74,45,46,117,54,84,4,90,2,48,13,70,205,54,116,188,90,65,30,19,0,48,17,34,68,40,94,115,4,59,0,39,2,60,43,44,68,18,45,98,126,62,10,13,0,0,0,4,62,98,113,18,11,175,91,37,7,165,183,20,16,1,54,0,54,8,81,140,53,75,65,114,154,52,62,54,17,85,22,92,27,70,12,53,132,1,42,0,12,0,0,0,46,104,1,60,99,93,12,31,15,34,0,4,0,24,0,40,32,85,56,208,207,64,36,46,117,52,87,2,95,2,50,6,91,195,49,153,186

Secondary structure (DSSP, 8-state):
-EEEEEEETTS-EEE--B-TT--TTT-EEEEEESSPPPTT-TT-SEEE-SSSEEEESSTTEEE-S-GGGTB-PEEESS--GGG-EEEEEEEE-SSSS--EEEEEEEEEES---/-EEEEEEETTS-EEE--B-TT--TTT-EEEEEESSPPPTT-TT-SEEE-SSSEEEES-TTEE--S-GGGTB-PEEESS--GGG-EEEEEEEE-SSSS--EEEEEEEEEES---

InterPro domains:
  IPR003599 Immunoglobulin domain subtype [SM00409] (25-128)
  IPR007110 Immunoglobulin-like domain [PS50835] (21-126)
  IPR013106 Immunoglobulin V-set domain [PF07686] (24-116)
  IPR013783 Immunoglobulin-like fold [G3DSA:2.60.40.10] (24-136)
  IPR036179 Immunoglobulin-like domain superfamily [SSF48726] (24-122)

Sequence (226 aa):
SETVVTEVLGHRVTLPCLYSSWSHNSNSMCWGKDQCPYSGCKEALIRTDGMRVTSRKSAKYRLQGTIPRGDVSLTILNPSESDSSGVYCCRIEVPGWFNDVKINVRLNLQRALVSETVVTEVLGHRVTLPCLYSSWSHNSNSMCWGKDQCPYSGCKEALIRTDGMRVTSRKSAKYRLQGTIPRGDVSLTILNPSESDSGVYCCRIEVPGWFNDVKINVRLNLQRALV